Protein AF-A0A0Q5TQC3-F1 (afdb_monomer_lite)

Sequence (254 aa):
MIDISYPYFIFGSPDSIDIDVLVDHPGATGSDADKLIVSLLKEKYPTIKDWNLSLIKIMEGRIICTMQRRGSEDAVHNSLFYTYRHHEQKYENPLTAPVKRHMLLAVYGCVRNLLAINAATSEKQFYKQVISPVLKEGNWQKEVALLDLLQYEKPPFDDEKRTLGLNKSLAFDLGQTISLLNGNELYTKGDIIQHHPELAPIILRQPSNVSQAFRPKIANLQSLIGLMDINQSEDFVISCDDEIINTRFGSVIK

Structure (mmCIF, N/CA/C/O backbone):
data_AF-A0A0Q5TQC3-F1
#
_entry.id   AF-A0A0Q5TQC3-F1
#
loop_
_atom_site.group_PDB
_atom_site.id
_atom_site.type_symbol
_atom_site.label_atom_id
_atom_site.label_alt_id
_atom_site.label_comp_id
_atom_site.label_asym_id
_atom_site.label_entity_id
_atom_site.label_seq_id
_atom_site.pdbx_PDB_ins_code
_atom_site.Cartn_x
_atom_site.Cartn_y
_atom_site.Cartn_z
_atom_site.occupancy
_atom_site.B_iso_or_equiv
_atom_site.auth_seq_id
_atom_site.auth_comp_id
_atom_site.auth_asym_id
_atom_site.auth_atom_id
_atom_site.pdbx_PDB_model_num
ATOM 1 N N . MET A 1 1 ? 17.693 3.643 -22.928 1.00 72.69 1 MET A N 1
ATOM 2 C CA . MET A 1 1 ? 17.509 2.568 -21.928 1.00 72.69 1 MET A CA 1
ATOM 3 C C . MET A 1 1 ? 18.781 2.323 -21.140 1.00 72.69 1 MET A C 1
ATOM 5 O O . MET A 1 1 ? 19.846 2.382 -21.739 1.00 72.69 1 MET A O 1
ATOM 9 N N . ILE A 1 2 ? 18.688 2.096 -19.824 1.00 79.50 2 ILE A N 1
ATOM 10 C CA . ILE A 1 2 ? 19.857 1.956 -18.938 1.00 79.50 2 ILE A CA 1
ATOM 11 C C . ILE A 1 2 ? 20.309 0.491 -18.900 1.00 79.50 2 ILE A C 1
ATOM 13 O O . ILE A 1 2 ? 19.491 -0.429 -18.903 1.00 79.50 2 ILE A O 1
ATOM 17 N N . ASP A 1 3 ? 21.620 0.258 -18.899 1.00 83.88 3 ASP A N 1
ATOM 18 C CA . ASP A 1 3 ? 22.176 -1.085 -18.780 1.00 83.88 3 ASP A CA 1
ATOM 19 C C . ASP A 1 3 ? 22.643 -1.364 -17.353 1.00 83.88 3 ASP A C 1
ATOM 21 O O . ASP A 1 3 ? 23.543 -0.706 -16.834 1.00 83.88 3 ASP A O 1
ATOM 25 N N . ILE A 1 4 ? 21.988 -2.329 -16.715 1.00 89.25 4 ILE A N 1
ATOM 26 C CA . ILE A 1 4 ? 22.352 -2.867 -15.406 1.00 89.25 4 ILE A CA 1
ATOM 27 C C . ILE A 1 4 ? 22.366 -4.391 -15.533 1.00 89.25 4 ILE A C 1
ATOM 29 O O . ILE A 1 4 ? 21.676 -4.940 -16.389 1.00 89.25 4 ILE A O 1
ATOM 33 N N . SER A 1 5 ? 23.114 -5.090 -14.678 1.00 90.94 5 SER A N 1
ATOM 34 C CA . SER A 1 5 ? 23.305 -6.551 -14.786 1.00 90.94 5 SER A CA 1
ATOM 35 C C . SER A 1 5 ? 22.047 -7.409 -14.571 1.00 90.94 5 SER A C 1
ATOM 37 O O . SER A 1 5 ? 22.159 -8.630 -14.578 1.00 90.94 5 SER A O 1
ATOM 39 N N . TYR A 1 6 ? 20.877 -6.805 -14.362 1.00 94.50 6 TYR A N 1
ATOM 40 C CA . TYR A 1 6 ? 19.640 -7.491 -14.000 1.00 94.50 6 TYR A CA 1
ATOM 41 C C . TYR A 1 6 ? 18.450 -6.954 -14.811 1.00 94.50 6 TYR A C 1
ATOM 43 O O . TYR A 1 6 ? 18.426 -5.760 -15.142 1.00 94.50 6 TYR A O 1
ATOM 51 N N . PRO A 1 7 ? 17.451 -7.798 -15.127 1.00 96.50 7 PRO A N 1
ATOM 52 C CA . PRO A 1 7 ? 16.179 -7.332 -15.658 1.00 96.50 7 PRO A CA 1
ATOM 53 C C . PRO A 1 7 ? 15.509 -6.341 -14.704 1.00 96.50 7 PRO A C 1
ATOM 55 O O . PRO A 1 7 ? 15.549 -6.501 -13.482 1.00 96.50 7 PRO A O 1
ATOM 58 N N . TYR A 1 8 ? 14.897 -5.304 -15.267 1.00 97.00 8 TYR A N 1
ATOM 59 C CA . TYR A 1 8 ? 14.152 -4.313 -14.503 1.00 97.00 8 TYR A CA 1
ATOM 60 C C . TYR A 1 8 ? 12.917 -3.847 -15.264 1.00 97.00 8 TYR A C 1
ATOM 62 O O . TYR A 1 8 ? 12.901 -3.847 -16.496 1.00 97.00 8 TYR A O 1
ATOM 70 N N . PHE A 1 9 ? 11.904 -3.414 -14.521 1.00 97.19 9 PHE A N 1
ATOM 71 C CA . PHE A 1 9 ? 10.605 -3.053 -15.072 1.00 97.19 9 PHE A CA 1
ATOM 72 C C . PHE A 1 9 ? 10.083 -1.787 -14.409 1.00 97.19 9 PHE A C 1
ATOM 74 O O . PHE A 1 9 ? 10.065 -1.684 -13.180 1.00 97.19 9 PHE A O 1
ATOM 81 N N . ILE A 1 10 ? 9.679 -0.822 -15.230 1.00 95.56 10 ILE A N 1
ATOM 82 C CA . ILE A 1 10 ? 9.101 0.442 -14.766 1.00 95.56 10 ILE A CA 1
ATOM 83 C C . ILE A 1 10 ? 7.588 0.255 -14.630 1.00 95.56 10 ILE A C 1
ATOM 85 O O . ILE A 1 10 ? 6.970 -0.369 -15.491 1.00 95.56 10 ILE A O 1
ATOM 89 N N . PHE A 1 11 ? 6.982 0.764 -13.562 1.00 94.88 11 PHE A N 1
ATOM 90 C CA . PHE A 1 11 ? 5.547 0.597 -13.322 1.00 94.88 11 PHE A CA 1
ATOM 91 C C . PHE A 1 11 ? 4.919 1.846 -12.698 1.00 94.88 11 PHE A C 1
ATOM 93 O O . PHE A 1 11 ? 5.602 2.806 -12.352 1.00 94.88 11 PHE A O 1
ATOM 100 N N . GLY A 1 12 ? 3.593 1.849 -12.586 1.00 92.00 12 GLY A N 1
ATOM 101 C CA . GLY A 1 12 ? 2.819 2.927 -1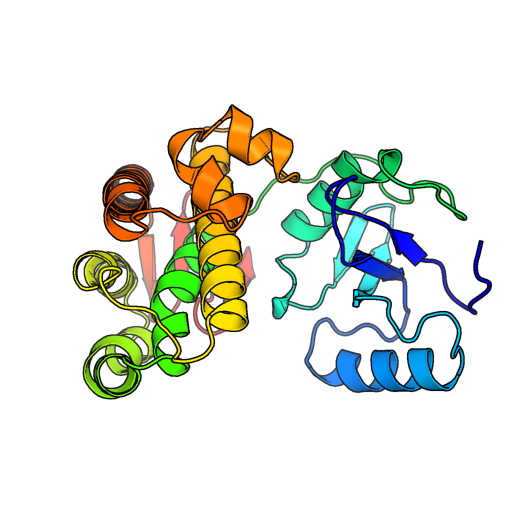1.979 1.00 92.00 12 GLY A CA 1
ATOM 102 C C . GLY A 1 12 ? 2.215 3.907 -12.986 1.00 92.00 12 GLY A C 1
ATOM 103 O O . GLY A 1 12 ? 2.042 3.616 -14.172 1.00 92.00 12 GLY A O 1
ATOM 104 N N . SER A 1 13 ? 1.826 5.081 -12.487 1.00 90.12 13 SER A N 1
ATOM 105 C CA . SER A 1 13 ? 1.108 6.074 -13.297 1.00 90.12 13 SER A CA 1
ATOM 106 C C . SER A 1 13 ? 2.043 6.758 -14.308 1.00 90.12 13 SER A C 1
ATOM 108 O O . SER A 1 13 ? 3.170 7.091 -13.936 1.00 90.12 13 SER A O 1
ATOM 110 N N . PRO A 1 14 ? 1.588 7.036 -15.545 1.00 87.56 14 PRO A N 1
ATOM 111 C CA . PRO A 1 14 ? 2.405 7.709 -16.564 1.00 87.56 14 PRO A CA 1
ATOM 112 C C . PRO A 1 14 ? 2.774 9.155 -16.187 1.00 87.56 14 PRO A C 1
ATOM 114 O O . PRO A 1 14 ? 3.754 9.700 -16.678 1.00 87.56 14 PRO A O 1
ATOM 117 N N . ASP A 1 15 ? 1.998 9.780 -15.300 1.00 83.94 15 ASP A N 1
ATOM 118 C CA . ASP A 1 15 ? 2.182 11.140 -14.784 1.00 83.94 15 ASP A CA 1
ATOM 119 C C . ASP A 1 15 ? 2.899 11.160 -13.413 1.00 83.94 15 ASP A C 1
ATOM 121 O O . ASP A 1 15 ? 2.795 12.124 -12.643 1.00 83.94 15 ASP A O 1
ATOM 125 N N . SER A 1 16 ? 3.554 10.064 -13.017 1.00 84.00 16 SER A N 1
ATOM 126 C CA . SER A 1 16 ? 4.346 10.050 -11.784 1.00 84.00 16 SER A CA 1
ATOM 127 C C . SER A 1 16 ? 5.623 10.879 -11.940 1.00 84.00 16 SER A C 1
ATOM 129 O O . SER A 1 16 ? 6.279 10.845 -12.975 1.00 84.00 16 SER A O 1
ATOM 131 N N . ILE A 1 17 ? 5.972 11.631 -10.893 1.00 79.69 17 ILE A N 1
ATOM 132 C CA . ILE A 1 17 ? 7.243 12.373 -10.827 1.00 79.69 17 ILE A CA 1
ATOM 133 C C . ILE A 1 17 ? 8.391 11.402 -10.527 1.00 79.69 17 ILE A C 1
ATOM 135 O O . ILE A 1 17 ? 9.478 11.533 -11.082 1.00 79.69 17 ILE A O 1
ATOM 139 N N . ASP A 1 18 ? 8.136 10.434 -9.646 1.00 83.81 18 ASP A N 1
ATOM 140 C CA . ASP A 1 18 ? 9.093 9.405 -9.264 1.00 83.81 18 ASP A CA 1
ATOM 141 C C . ASP A 1 18 ? 8.973 8.214 -10.225 1.00 83.81 18 ASP A C 1
ATOM 143 O O . ASP A 1 18 ? 7.860 7.810 -10.577 1.00 83.81 18 ASP A O 1
ATOM 147 N N . ILE A 1 19 ? 10.115 7.650 -10.628 1.00 88.44 19 ILE A N 1
ATOM 148 C CA . ILE A 1 19 ? 10.176 6.449 -11.468 1.00 88.44 19 ILE A CA 1
ATOM 149 C C . ILE A 1 19 ? 10.248 5.232 -10.547 1.00 88.44 19 ILE A C 1
ATOM 151 O O . ILE A 1 19 ? 11.297 4.950 -9.955 1.00 88.44 19 ILE A O 1
ATOM 155 N N . ASP A 1 20 ? 9.131 4.523 -10.422 1.00 93.25 20 ASP A N 1
ATOM 156 C CA . ASP A 1 20 ? 9.041 3.275 -9.673 1.00 93.25 20 ASP A CA 1
ATOM 157 C C . ASP A 1 20 ? 9.572 2.113 -10.519 1.00 93.25 20 ASP A C 1
ATOM 159 O O . ASP A 1 20 ? 9.117 1.878 -11.641 1.00 93.25 20 ASP A O 1
ATOM 163 N N . VAL A 1 21 ? 10.567 1.395 -9.990 1.00 95.25 21 VAL A N 1
ATOM 164 C CA . VAL A 1 21 ? 11.274 0.343 -10.731 1.00 95.25 21 VAL 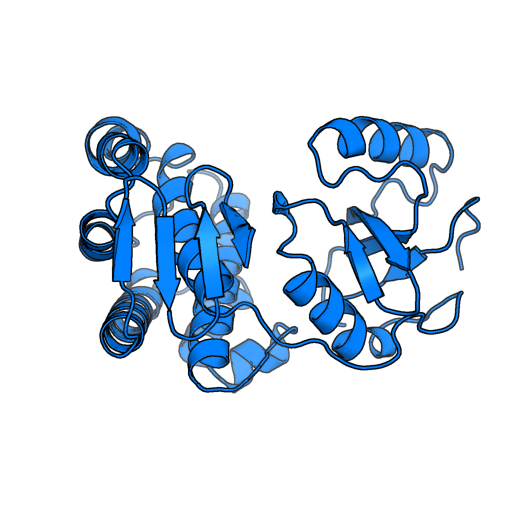A CA 1
ATOM 165 C C . VAL A 1 21 ? 11.402 -0.917 -9.889 1.00 95.25 21 VAL A C 1
ATOM 167 O O . VAL A 1 21 ? 11.889 -0.883 -8.756 1.00 95.25 21 VA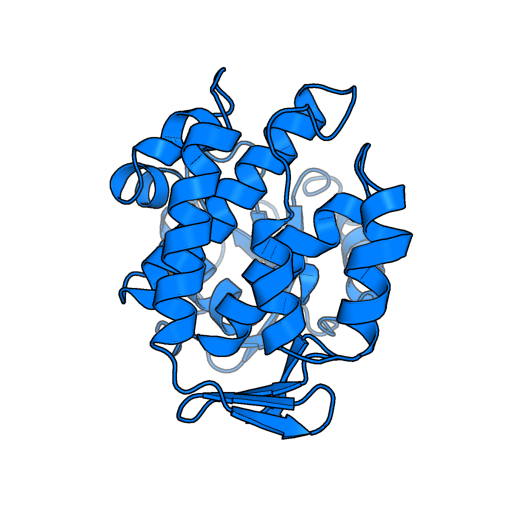L A O 1
ATOM 170 N N . LEU A 1 22 ? 11.018 -2.045 -10.476 1.00 96.50 22 LEU A N 1
ATOM 171 C CA . LEU A 1 22 ? 11.232 -3.375 -9.919 1.00 96.50 22 LEU A CA 1
ATOM 172 C C . LEU A 1 22 ? 12.448 -4.007 -10.589 1.00 96.50 22 LEU A C 1
ATOM 174 O O . LEU A 1 22 ? 12.529 -4.020 -11.813 1.00 96.50 22 LEU A O 1
ATOM 178 N N . VAL A 1 23 ? 13.387 -4.526 -9.802 1.00 96.69 23 VAL A N 1
ATOM 179 C CA . VAL A 1 23 ? 14.560 -5.258 -10.301 1.00 96.69 23 VAL A CA 1
ATOM 180 C C . VAL A 1 23 ? 14.401 -6.728 -9.941 1.00 96.69 23 VAL A C 1
ATOM 182 O O . VAL A 1 23 ? 14.300 -7.059 -8.758 1.00 96.69 23 VAL A O 1
ATOM 185 N N . ASP A 1 24 ? 14.398 -7.600 -10.949 1.00 96.94 24 ASP A N 1
ATOM 186 C CA . ASP A 1 24 ? 14.382 -9.048 -10.743 1.00 96.94 24 ASP A CA 1
ATOM 187 C C . ASP A 1 24 ? 15.779 -9.513 -10.329 1.00 96.94 24 ASP A C 1
ATOM 189 O O . ASP A 1 24 ? 16.726 -9.497 -11.121 1.00 96.94 24 ASP A O 1
ATOM 193 N N . HIS A 1 25 ? 15.932 -9.839 -9.045 1.00 95.31 25 HIS A N 1
ATOM 194 C CA . HIS A 1 25 ? 17.232 -10.081 -8.438 1.00 95.31 25 HIS A CA 1
ATOM 195 C C . HIS A 1 25 ? 17.252 -11.421 -7.684 1.00 95.31 25 HIS A C 1
ATOM 197 O O . HIS A 1 25 ? 16.472 -11.623 -6.748 1.00 95.31 25 HIS A O 1
ATOM 203 N N . PRO A 1 26 ? 18.208 -12.328 -7.969 1.00 92.25 26 PRO A N 1
ATOM 204 C CA . PRO A 1 26 ? 18.268 -13.648 -7.326 1.00 92.25 26 PRO A CA 1
ATOM 205 C C . PRO A 1 26 ? 18.516 -13.570 -5.811 1.00 92.25 26 PRO A C 1
ATOM 207 O O . PRO A 1 26 ? 18.146 -14.470 -5.057 1.00 92.25 26 PRO A O 1
ATOM 210 N N . GLY A 1 27 ? 19.119 -12.474 -5.347 1.00 91.94 27 GLY A N 1
ATOM 211 C CA . GLY A 1 27 ? 19.314 -12.173 -3.930 1.00 91.94 27 GLY A CA 1
ATOM 212 C C . GLY A 1 27 ? 18.126 -11.511 -3.228 1.00 91.94 27 GLY A C 1
ATOM 213 O O . GLY A 1 27 ? 18.267 -11.214 -2.051 1.00 91.94 27 GLY A O 1
ATOM 214 N N . ALA A 1 28 ? 17.000 -11.241 -3.904 1.00 93.44 28 ALA A N 1
ATOM 215 C CA . ALA A 1 28 ? 15.844 -10.639 -3.238 1.00 93.44 28 ALA A CA 1
ATOM 216 C C . ALA A 1 28 ? 15.294 -11.586 -2.164 1.00 93.44 28 ALA A C 1
ATOM 218 O O . ALA A 1 28 ? 15.128 -12.789 -2.390 1.00 93.44 28 ALA A O 1
ATOM 219 N N . THR A 1 29 ? 15.039 -11.044 -0.985 1.00 92.06 29 THR A N 1
ATOM 220 C CA . THR A 1 29 ? 14.548 -11.788 0.179 1.00 92.06 29 THR A CA 1
ATOM 221 C C . THR A 1 29 ? 13.171 -11.316 0.622 1.00 92.06 29 THR A C 1
ATOM 223 O O . THR A 1 29 ? 12.558 -11.973 1.458 1.00 92.06 29 THR A O 1
ATOM 226 N N . GLY A 1 30 ? 12.703 -10.169 0.115 1.00 88.56 30 GLY A N 1
ATOM 227 C CA . GLY A 1 30 ? 11.463 -9.532 0.558 1.00 88.56 30 GLY A CA 1
ATOM 228 C C . GLY A 1 30 ? 11.580 -8.887 1.942 1.00 88.56 30 GLY A C 1
ATOM 229 O O . GLY A 1 30 ? 10.595 -8.407 2.502 1.00 88.56 30 GLY A O 1
ATOM 230 N N . SER A 1 31 ? 12.794 -8.845 2.497 1.00 88.25 31 SER A N 1
ATOM 231 C CA . SER A 1 31 ? 13.090 -8.343 3.836 1.00 88.25 31 SER A CA 1
ATOM 232 C C . SER A 1 31 ? 13.870 -7.027 3.801 1.00 88.25 31 SER A C 1
ATOM 234 O O . SER A 1 31 ? 14.299 -6.546 2.752 1.00 88.25 31 SER A O 1
ATOM 236 N N . ASP A 1 32 ? 14.119 -6.443 4.976 1.00 86.62 32 ASP A N 1
ATOM 237 C CA . ASP A 1 32 ? 14.943 -5.235 5.097 1.00 86.62 32 ASP A CA 1
ATOM 238 C C . ASP A 1 32 ? 16.399 -5.435 4.608 1.00 86.62 32 ASP A C 1
ATOM 240 O O . ASP A 1 32 ? 17.069 -4.440 4.321 1.00 86.62 32 ASP A O 1
ATOM 244 N N . ALA A 1 33 ? 16.874 -6.680 4.444 1.00 88.75 33 ALA A N 1
ATOM 245 C CA . ALA A 1 33 ? 18.184 -6.986 3.860 1.00 88.75 33 ALA A CA 1
ATOM 246 C C . ALA A 1 33 ? 18.315 -6.523 2.395 1.00 88.75 33 ALA A C 1
ATOM 248 O O . ALA A 1 33 ? 19.406 -6.146 1.959 1.00 88.75 33 ALA A O 1
ATOM 249 N N . ASP A 1 34 ? 17.203 -6.452 1.657 1.00 92.19 34 ASP A N 1
ATOM 250 C CA . ASP A 1 34 ? 17.183 -6.026 0.252 1.00 92.19 34 ASP A CA 1
ATOM 251 C C . ASP A 1 34 ? 17.619 -4.560 0.088 1.00 92.19 34 ASP A C 1
ATOM 253 O O . ASP A 1 34 ? 18.133 -4.176 -0.963 1.00 92.19 34 ASP A O 1
ATOM 257 N N . LYS A 1 35 ? 17.511 -3.740 1.147 1.00 92.06 35 LYS A N 1
ATOM 258 C CA . LYS A 1 35 ? 17.976 -2.342 1.139 1.00 92.06 35 LYS A CA 1
ATOM 259 C C . LYS A 1 35 ? 19.469 -2.232 0.864 1.00 92.06 35 LYS A C 1
ATOM 261 O O . LYS A 1 35 ? 19.878 -1.334 0.136 1.00 92.06 35 LYS A O 1
ATOM 266 N N . LEU A 1 36 ? 20.270 -3.141 1.423 1.00 92.75 36 LEU A N 1
ATOM 267 C CA . LEU A 1 36 ? 21.714 -3.148 1.196 1.00 92.75 36 LEU A CA 1
ATOM 268 C C . LEU A 1 36 ? 22.022 -3.439 -0.274 1.00 92.75 36 LEU A C 1
ATOM 270 O O . LEU A 1 36 ? 22.832 -2.747 -0.881 1.00 92.75 36 LEU A O 1
ATOM 274 N N . ILE A 1 37 ? 21.328 -4.413 -0.864 1.00 94.06 37 ILE A N 1
ATOM 275 C CA . ILE A 1 37 ? 21.480 -4.753 -2.281 1.00 94.06 37 ILE A CA 1
ATOM 276 C C . ILE A 1 37 ? 21.072 -3.561 -3.158 1.00 94.06 37 ILE A C 1
ATOM 278 O O . ILE A 1 37 ? 21.811 -3.199 -4.069 1.00 94.06 37 ILE A O 1
ATOM 282 N N . VAL A 1 38 ? 19.950 -2.898 -2.859 1.00 93.69 38 VAL A N 1
ATOM 283 C CA . VAL A 1 38 ? 19.522 -1.683 -3.576 1.00 93.69 38 VAL A CA 1
ATOM 284 C C . VAL A 1 38 ? 20.577 -0.576 -3.486 1.00 93.69 38 VAL A C 1
ATOM 286 O O . VAL A 1 38 ? 20.893 0.045 -4.501 1.00 93.69 38 VAL A O 1
ATOM 289 N N . SER A 1 39 ? 21.150 -0.336 -2.303 1.00 94.12 39 SER A N 1
ATOM 290 C CA . SER A 1 39 ? 22.232 0.640 -2.125 1.00 94.12 39 SER A CA 1
ATOM 291 C C . SER A 1 39 ? 23.460 0.297 -2.969 1.00 94.12 39 SER A C 1
ATOM 293 O O . SER A 1 39 ? 23.957 1.165 -3.684 1.00 94.12 39 SER A O 1
ATOM 295 N N . LEU A 1 40 ? 23.894 -0.967 -2.960 1.00 94.44 40 LEU A N 1
ATOM 296 C CA . LEU A 1 40 ? 25.024 -1.442 -3.764 1.00 94.44 40 LEU A CA 1
ATOM 297 C C . LEU A 1 40 ? 24.751 -1.331 -5.272 1.00 94.44 40 LEU A C 1
ATOM 299 O O . LEU A 1 40 ? 25.643 -0.968 -6.035 1.00 94.44 40 LEU A O 1
ATOM 303 N N . LEU A 1 41 ? 23.517 -1.594 -5.717 1.00 94.44 41 LEU A N 1
ATOM 304 C CA . LEU A 1 41 ? 23.115 -1.400 -7.112 1.00 94.44 41 LEU A CA 1
ATOM 305 C C . LEU A 1 41 ? 23.202 0.075 -7.519 1.00 94.44 41 LEU A C 1
ATOM 307 O O . LEU A 1 41 ? 23.750 0.374 -8.576 1.00 94.44 41 LEU A O 1
ATOM 311 N N . LYS A 1 42 ? 22.710 0.999 -6.687 1.00 95.00 42 LYS A N 1
ATOM 312 C CA . LYS A 1 42 ? 22.782 2.444 -6.968 1.00 95.00 42 LYS A CA 1
ATOM 313 C C . LYS A 1 42 ? 24.211 2.986 -6.956 1.00 95.00 42 LYS A C 1
ATOM 315 O O . LYS A 1 42 ? 24.514 3.901 -7.714 1.00 95.00 42 LYS A O 1
ATOM 320 N N . GLU A 1 43 ? 25.080 2.434 -6.112 1.00 95.31 43 GLU A N 1
ATOM 321 C CA . GLU A 1 43 ? 26.506 2.772 -6.096 1.00 95.31 43 GLU A CA 1
ATOM 322 C C . GLU A 1 43 ? 27.211 2.266 -7.360 1.00 95.31 43 GLU A C 1
ATOM 324 O O . GLU A 1 43 ? 27.929 3.018 -8.018 1.00 95.31 43 GLU A O 1
ATOM 329 N N . LYS A 1 44 ? 26.949 1.010 -7.744 1.00 95.44 44 LYS A N 1
ATOM 330 C CA . LYS A 1 44 ? 27.518 0.389 -8.947 1.00 95.44 44 LYS A CA 1
ATOM 331 C C . LYS A 1 44 ? 27.021 1.041 -10.239 1.00 95.44 44 LYS A C 1
ATOM 333 O O . LYS A 1 44 ? 27.773 1.120 -11.209 1.00 95.44 44 LYS A O 1
ATOM 338 N N . TYR A 1 45 ? 25.772 1.503 -10.257 1.00 94.75 45 TYR A N 1
ATOM 339 C CA . TYR A 1 45 ? 25.131 2.132 -11.410 1.00 94.75 45 TYR A CA 1
ATOM 340 C C . TYR A 1 45 ? 24.625 3.536 -11.044 1.00 94.75 45 TYR A C 1
ATOM 342 O O . TYR A 1 45 ? 23.439 3.724 -10.773 1.00 94.75 45 TYR A O 1
ATOM 350 N N . PRO A 1 46 ? 25.482 4.570 -11.079 1.00 92.69 46 PRO A N 1
ATOM 351 C CA . PRO A 1 46 ? 25.073 5.931 -10.723 1.00 92.69 46 PRO A CA 1
ATOM 352 C C . PRO A 1 46 ? 23.913 6.487 -11.565 1.00 92.69 46 PRO A C 1
ATOM 354 O O . PRO A 1 46 ? 23.197 7.380 -11.120 1.00 92.69 46 PRO A O 1
ATOM 357 N N . THR A 1 47 ? 23.690 5.944 -12.764 1.00 92.31 47 THR A N 1
ATOM 358 C CA . THR A 1 47 ? 22.596 6.314 -13.675 1.00 92.31 47 THR A CA 1
ATOM 359 C C . THR A 1 47 ? 21.200 5.964 -13.148 1.00 92.31 47 THR A C 1
ATOM 361 O O . THR A 1 47 ? 20.229 6.557 -13.608 1.00 92.31 47 THR A O 1
ATOM 364 N N . ILE A 1 48 ? 21.083 5.049 -12.176 1.00 92.44 48 ILE A N 1
ATOM 365 C CA . ILE A 1 48 ? 19.805 4.665 -11.541 1.00 92.44 48 ILE A CA 1
ATOM 366 C C . ILE A 1 48 ? 19.647 5.248 -10.128 1.00 92.44 48 ILE A C 1
ATOM 368 O O . ILE A 1 48 ? 18.764 4.835 -9.373 1.00 92.44 48 ILE A O 1
ATOM 372 N N . LYS A 1 49 ? 20.513 6.191 -9.730 1.00 91.25 49 LYS A N 1
ATOM 373 C CA . LYS A 1 49 ? 20.548 6.742 -8.366 1.00 91.25 49 LYS A CA 1
ATOM 374 C C . LYS A 1 49 ? 19.191 7.294 -7.918 1.00 91.25 49 LYS A C 1
ATOM 376 O O . LYS A 1 49 ? 18.789 7.058 -6.773 1.00 91.25 49 LYS A O 1
ATOM 381 N N . ASP A 1 50 ? 18.476 7.943 -8.830 1.00 90.75 50 ASP A N 1
ATOM 382 C CA . ASP A 1 50 ? 17.195 8.600 -8.556 1.00 90.75 50 ASP A CA 1
ATOM 383 C C . ASP A 1 50 ? 15.979 7.680 -8.763 1.00 90.75 50 ASP A C 1
ATOM 385 O O . ASP A 1 50 ? 14.855 8.071 -8.466 1.00 90.75 50 ASP A O 1
ATOM 389 N N . TRP A 1 51 ? 16.177 6.433 -9.210 1.00 92.88 51 TRP A N 1
ATOM 390 C CA . TRP A 1 51 ? 15.079 5.471 -9.336 1.00 92.88 51 TRP A CA 1
ATOM 391 C C . TRP A 1 51 ? 14.555 5.033 -7.966 1.00 92.88 51 TRP A C 1
ATOM 393 O O . TRP A 1 51 ? 15.329 4.754 -7.037 1.00 92.88 51 TRP A O 1
ATOM 403 N N . ASN A 1 52 ? 13.237 4.893 -7.841 1.00 92.44 52 ASN A N 1
ATOM 404 C CA . ASN A 1 52 ? 12.601 4.309 -6.667 1.00 92.44 52 ASN A CA 1
ATOM 405 C C . ASN A 1 52 ? 12.602 2.778 -6.792 1.00 92.44 52 ASN A C 1
ATOM 407 O O . ASN A 1 52 ? 11.617 2.152 -7.177 1.00 92.44 52 ASN A O 1
ATOM 411 N N . LEU A 1 53 ? 13.761 2.182 -6.506 1.00 93.19 53 LEU A N 1
ATOM 412 C CA . LEU A 1 53 ? 13.999 0.753 -6.690 1.00 93.19 53 LEU A CA 1
ATOM 413 C C . LEU A 1 53 ? 13.341 -0.099 -5.601 1.00 93.19 53 LEU A C 1
ATOM 415 O O . LEU A 1 53 ? 13.389 0.232 -4.408 1.00 93.19 53 LEU A O 1
ATOM 419 N N . SER A 1 54 ? 12.818 -1.245 -6.025 1.00 93.88 54 SER A N 1
ATOM 420 C CA . SER A 1 54 ? 12.469 -2.377 -5.165 1.00 93.88 54 SER A CA 1
ATOM 421 C C . SER A 1 54 ? 12.947 -3.675 -5.811 1.00 93.88 54 SER A C 1
ATOM 423 O O . SER A 1 54 ? 12.966 -3.786 -7.036 1.00 93.88 54 SER A O 1
ATOM 425 N N . LEU A 1 55 ? 13.360 -4.645 -4.997 1.00 95.44 55 LEU A N 1
ATOM 426 C CA . LEU A 1 55 ? 13.746 -5.960 -5.501 1.00 95.44 55 LEU A CA 1
ATOM 427 C C . LEU A 1 55 ? 12.543 -6.889 -5.518 1.00 95.44 55 LEU A C 1
ATOM 429 O O . LEU A 1 55 ? 11.723 -6.866 -4.599 1.00 95.44 55 LEU A O 1
ATOM 433 N N . ILE A 1 56 ? 12.482 -7.712 -6.556 1.00 96.88 56 ILE A N 1
ATOM 434 C CA . ILE A 1 56 ? 11.511 -8.789 -6.700 1.00 96.88 56 ILE A CA 1
ATOM 435 C C . ILE A 1 56 ? 12.221 -10.074 -7.123 1.00 96.88 56 ILE A C 1
ATOM 437 O O . ILE A 1 56 ? 13.376 -10.044 -7.555 1.00 96.88 56 ILE A O 1
ATOM 441 N N . LYS A 1 57 ? 11.512 -11.199 -7.018 1.00 96.38 57 LYS A N 1
ATOM 442 C CA . LYS A 1 57 ? 11.845 -12.427 -7.749 1.00 96.38 57 LYS A CA 1
ATOM 443 C C . LYS A 1 57 ? 10.701 -12.826 -8.643 1.00 96.38 57 LYS A C 1
ATOM 445 O O . LYS A 1 57 ? 9.561 -12.913 -8.175 1.00 96.38 57 LYS A O 1
ATOM 450 N N . ILE A 1 58 ? 11.035 -13.130 -9.889 1.00 96.62 58 ILE A N 1
ATOM 451 C CA . ILE A 1 58 ? 10.091 -13.675 -10.851 1.00 96.62 58 ILE A CA 1
ATOM 452 C C . ILE A 1 58 ? 10.383 -15.157 -11.077 1.00 96.62 58 ILE A C 1
ATOM 454 O O . ILE A 1 58 ? 11.508 -15.552 -11.370 1.00 96.62 58 ILE A O 1
ATOM 458 N N . MET A 1 59 ? 9.351 -15.988 -10.958 1.00 95.69 59 MET A N 1
ATOM 459 C CA . MET A 1 59 ? 9.393 -17.400 -11.332 1.00 95.69 59 MET A CA 1
ATOM 460 C C . MET A 1 59 ? 8.138 -17.738 -12.130 1.00 95.69 59 MET A C 1
ATOM 462 O O . MET A 1 59 ? 7.035 -17.393 -11.717 1.00 95.69 59 MET A O 1
ATOM 466 N N . GLU A 1 60 ? 8.315 -18.375 -13.290 1.00 95.31 60 GLU A N 1
ATOM 467 C CA . GLU A 1 60 ? 7.213 -18.844 -14.153 1.00 95.31 60 GLU A CA 1
ATOM 468 C C . GLU A 1 60 ? 6.183 -17.746 -14.486 1.00 95.31 60 GLU A C 1
ATOM 470 O O . GLU A 1 60 ? 4.971 -17.952 -14.495 1.00 95.31 60 GLU A O 1
ATOM 475 N N . GLY A 1 61 ? 6.688 -16.537 -14.737 1.00 96.12 61 GLY A N 1
ATOM 476 C CA . GLY A 1 61 ? 5.875 -15.366 -15.053 1.00 96.12 61 GLY A CA 1
ATOM 477 C C . GLY A 1 61 ? 5.060 -14.815 -13.884 1.00 96.12 61 GLY A C 1
ATOM 478 O O . GLY A 1 61 ? 4.084 -14.100 -14.103 1.00 96.12 61 GLY A O 1
ATOM 479 N N . ARG A 1 62 ? 5.446 -15.131 -12.641 1.00 97.00 62 ARG A N 1
ATOM 480 C CA . ARG A 1 62 ? 4.826 -14.626 -11.411 1.00 97.00 62 ARG A CA 1
ATOM 481 C C . ARG A 1 62 ? 5.845 -13.985 -10.489 1.00 97.00 62 ARG A C 1
ATOM 483 O O . ARG A 1 62 ? 6.975 -14.449 -10.391 1.00 97.00 62 ARG A O 1
ATOM 490 N N . ILE A 1 63 ? 5.416 -12.942 -9.782 1.00 96.69 63 ILE A N 1
ATOM 491 C CA . ILE A 1 63 ? 6.212 -12.364 -8.698 1.00 96.69 63 ILE A CA 1
ATOM 492 C C . ILE A 1 63 ? 5.965 -13.242 -7.479 1.00 96.69 63 ILE A C 1
ATOM 494 O O . ILE A 1 63 ? 4.824 -13.392 -7.056 1.00 96.69 63 ILE A O 1
ATOM 498 N N . ILE A 1 64 ? 7.028 -13.836 -6.951 1.00 94.31 64 ILE A N 1
ATOM 499 C CA . ILE A 1 64 ? 6.964 -14.749 -5.798 1.00 94.31 64 ILE A CA 1
ATOM 500 C C . ILE A 1 64 ? 7.592 -14.153 -4.536 1.00 94.31 64 ILE A C 1
ATOM 502 O O . ILE A 1 64 ? 7.639 -14.799 -3.495 1.00 94.31 64 ILE A O 1
ATOM 506 N N . CYS A 1 65 ? 8.161 -12.954 -4.651 1.00 93.62 65 CYS A N 1
ATOM 507 C CA . CYS A 1 65 ? 8.823 -12.263 -3.559 1.00 93.62 65 CYS A CA 1
ATOM 508 C C . CYS A 1 65 ? 8.883 -10.770 -3.871 1.00 93.62 65 CYS A C 1
ATOM 510 O O . CYS A 1 65 ? 9.291 -10.383 -4.970 1.00 93.62 65 CYS A O 1
ATOM 512 N N . THR A 1 66 ? 8.513 -9.949 -2.895 1.00 92.00 66 THR A N 1
ATOM 513 C CA . THR A 1 66 ? 8.678 -8.494 -2.918 1.00 92.00 66 THR A CA 1
ATOM 514 C C . THR A 1 66 ? 8.921 -7.980 -1.502 1.00 92.00 66 THR A C 1
ATOM 516 O O . THR A 1 66 ? 8.623 -8.652 -0.515 1.00 92.00 66 THR A O 1
ATOM 519 N N . MET A 1 67 ? 9.461 -6.770 -1.370 1.00 81.88 67 MET A N 1
ATOM 520 C CA . MET A 1 67 ? 9.535 -6.114 -0.068 1.00 81.88 67 MET A CA 1
ATOM 521 C C . MET A 1 67 ? 8.130 -5.742 0.418 1.00 81.88 67 MET A C 1
ATOM 523 O O . MET A 1 67 ? 7.498 -4.872 -0.175 1.00 81.88 67 MET A O 1
ATOM 527 N N . GLN A 1 68 ? 7.695 -6.280 1.561 1.00 67.31 68 GLN A N 1
ATOM 528 C CA . GLN A 1 68 ? 6.351 -6.029 2.118 1.00 67.31 68 GLN A CA 1
ATOM 529 C C . GLN A 1 68 ? 5.989 -4.537 2.246 1.00 67.31 68 GLN A C 1
ATOM 531 O O . GLN A 1 68 ? 4.848 -4.139 2.030 1.00 67.31 68 GLN A O 1
ATOM 536 N N . ARG A 1 69 ? 6.969 -3.667 2.542 1.00 69.69 69 ARG A N 1
ATOM 537 C CA . ARG A 1 69 ? 6.749 -2.207 2.635 1.00 69.69 69 ARG A CA 1
ATOM 538 C C . ARG A 1 69 ? 6.345 -1.552 1.305 1.00 69.69 69 ARG A C 1
ATOM 540 O O . ARG A 1 69 ? 6.027 -0.367 1.297 1.00 69.69 69 ARG A O 1
ATOM 547 N N . ARG A 1 70 ? 6.432 -2.274 0.187 1.00 73.38 70 ARG A N 1
ATOM 548 C CA . ARG A 1 70 ? 6.087 -1.817 -1.167 1.00 73.38 70 ARG A CA 1
ATOM 549 C C . ARG A 1 70 ? 4.758 -2.387 -1.666 1.00 73.38 70 ARG A C 1
ATOM 551 O O . ARG A 1 70 ? 4.355 -2.054 -2.774 1.00 73.38 70 ARG A O 1
ATOM 558 N N . GLY A 1 71 ? 4.094 -3.206 -0.853 1.00 85.62 71 GLY A N 1
ATOM 559 C CA . GLY A 1 71 ? 2.893 -3.953 -1.209 1.00 85.62 71 GLY A CA 1
ATOM 560 C C . GLY A 1 71 ? 3.125 -5.459 -1.104 1.00 85.62 71 GLY A C 1
ATOM 561 O O . GLY A 1 71 ? 4.265 -5.919 -1.040 1.00 85.62 71 GLY A O 1
ATOM 562 N N . SER A 1 72 ? 2.032 -6.214 -1.076 1.00 91.81 72 SER A N 1
ATOM 563 C CA . SER A 1 72 ? 2.047 -7.673 -1.168 1.00 91.81 72 SER A CA 1
ATOM 564 C C . SER A 1 72 ? 2.432 -8.137 -2.577 1.00 91.81 72 SER A C 1
ATOM 566 O O . SER A 1 72 ? 2.335 -7.371 -3.541 1.00 91.81 72 SER A O 1
ATOM 568 N N . GLU A 1 73 ? 2.881 -9.384 -2.713 1.00 94.62 73 GLU A N 1
ATOM 569 C CA . GLU A 1 73 ? 3.325 -9.965 -3.985 1.00 94.62 73 GLU A CA 1
ATOM 570 C C . GLU A 1 73 ? 2.277 -9.804 -5.087 1.00 94.62 73 GLU A C 1
ATOM 572 O O . GLU A 1 73 ? 2.600 -9.363 -6.187 1.00 94.62 73 GLU A O 1
ATOM 577 N N . ASP A 1 74 ? 1.018 -10.095 -4.779 1.00 95.81 74 ASP A N 1
ATOM 578 C CA . ASP A 1 74 ? -0.109 -9.982 -5.697 1.00 95.81 74 ASP A CA 1
ATOM 579 C C . ASP A 1 74 ? -0.437 -8.522 -6.062 1.00 95.81 74 ASP A C 1
ATOM 581 O O . ASP A 1 74 ? -0.761 -8.235 -7.216 1.00 95.81 74 ASP A O 1
ATOM 585 N N . ALA A 1 75 ? -0.269 -7.576 -5.126 1.00 95.38 75 ALA A N 1
ATOM 586 C CA . ALA A 1 75 ? -0.451 -6.145 -5.390 1.00 95.38 75 ALA A CA 1
ATOM 587 C C . ALA A 1 75 ? 0.601 -5.642 -6.375 1.00 95.38 75 ALA A C 1
ATOM 589 O O . ALA A 1 75 ? 0.285 -4.966 -7.353 1.00 95.38 75 ALA A O 1
ATOM 590 N N . VAL A 1 76 ? 1.865 -5.975 -6.107 1.00 96.19 76 VAL A N 1
ATOM 591 C CA . VAL A 1 76 ? 3.002 -5.569 -6.936 1.00 96.19 76 VAL A CA 1
ATOM 592 C C . VAL A 1 76 ? 2.929 -6.250 -8.301 1.00 96.19 76 VAL A C 1
ATOM 594 O O . VAL A 1 76 ? 3.178 -5.601 -9.316 1.00 96.19 76 VAL A O 1
ATOM 597 N N . HIS A 1 77 ? 2.527 -7.522 -8.342 1.00 97.62 77 HIS A N 1
ATOM 598 C CA . HIS A 1 77 ? 2.328 -8.272 -9.576 1.00 97.62 77 HIS A CA 1
ATOM 599 C C . HIS A 1 77 ? 1.282 -7.616 -10.473 1.00 97.62 77 HIS A C 1
ATOM 601 O O . HIS A 1 77 ? 1.589 -7.268 -11.612 1.00 97.62 77 HIS A O 1
ATOM 607 N N . ASN A 1 78 ? 0.065 -7.408 -9.966 1.00 97.62 78 ASN A N 1
ATOM 608 C CA . ASN A 1 78 ? -1.005 -6.830 -10.771 1.00 97.62 78 ASN A CA 1
ATOM 609 C C . ASN A 1 78 ? -0.697 -5.370 -11.127 1.00 97.62 78 ASN A C 1
ATOM 611 O O . ASN A 1 78 ? -0.923 -4.962 -12.265 1.00 97.62 78 ASN A O 1
ATOM 615 N N . SER A 1 79 ? -0.090 -4.606 -10.212 1.00 95.94 79 SER A N 1
ATOM 616 C CA . SER A 1 79 ? 0.357 -3.241 -10.498 1.00 95.94 79 SER A CA 1
ATOM 617 C C . SER A 1 79 ? 1.332 -3.202 -11.670 1.00 95.94 79 SER A C 1
ATOM 619 O O . SER A 1 79 ? 1.100 -2.456 -12.626 1.00 95.94 79 SER A O 1
ATOM 621 N N . LEU A 1 80 ? 2.369 -4.050 -11.666 1.00 97.25 80 LEU A N 1
ATOM 622 C CA . LEU A 1 80 ? 3.275 -4.173 -12.805 1.00 97.25 80 LEU A CA 1
ATOM 623 C C . LEU A 1 80 ? 2.508 -4.601 -14.061 1.00 97.25 80 LEU A C 1
ATOM 625 O O . LEU A 1 80 ? 2.623 -3.928 -15.078 1.00 97.25 80 LEU A O 1
ATOM 629 N N . PHE A 1 81 ? 1.691 -5.655 -13.990 1.00 97.94 81 PHE A N 1
ATOM 630 C CA . PHE A 1 81 ? 0.959 -6.201 -15.136 1.00 97.94 81 PHE A CA 1
ATOM 631 C C . PHE A 1 81 ? 0.103 -5.143 -15.850 1.00 97.94 81 PHE A C 1
ATOM 633 O O . PHE A 1 81 ? 0.212 -4.971 -17.066 1.00 97.94 81 PHE A O 1
ATOM 640 N N . TYR A 1 82 ? -0.714 -4.393 -15.104 1.00 97.06 82 TYR A N 1
ATOM 641 C CA . TYR A 1 82 ? -1.645 -3.419 -15.680 1.00 97.06 82 TYR A CA 1
ATOM 642 C C . TYR A 1 82 ? -0.978 -2.113 -16.113 1.00 97.06 82 TYR A C 1
ATOM 644 O O . TYR A 1 82 ? -1.454 -1.460 -17.046 1.00 97.06 82 TYR A O 1
ATOM 652 N N . THR A 1 83 ? 0.120 -1.721 -15.463 1.00 96.94 83 THR A N 1
ATOM 653 C CA . THR A 1 83 ? 0.790 -0.440 -15.742 1.00 96.94 83 THR A CA 1
ATOM 654 C C . THR A 1 83 ? 2.041 -0.565 -16.605 1.00 96.94 83 THR A C 1
ATOM 656 O O . THR A 1 83 ? 2.596 0.451 -17.020 1.00 96.94 83 THR A O 1
ATOM 659 N N . TYR A 1 84 ? 2.448 -1.787 -16.951 1.00 96.94 84 TYR A N 1
ATOM 660 C CA . TYR A 1 84 ? 3.640 -2.080 -17.744 1.00 96.94 84 TYR A CA 1
ATOM 661 C C . TYR A 1 84 ? 3.750 -1.223 -19.013 1.00 96.94 84 TYR A C 1
ATOM 663 O O . TYR A 1 84 ? 4.795 -0.645 -19.309 1.00 96.94 84 TYR A O 1
ATOM 671 N N . ARG A 1 85 ? 2.630 -1.111 -19.737 1.00 96.06 85 ARG A N 1
ATOM 672 C CA . ARG A 1 85 ? 2.509 -0.400 -21.019 1.00 96.06 85 ARG A CA 1
ATOM 673 C C . ARG A 1 85 ? 2.584 1.126 -20.916 1.00 96.06 85 ARG A C 1
ATOM 675 O O . ARG A 1 85 ? 2.595 1.788 -21.946 1.00 96.06 85 ARG A O 1
ATOM 682 N N . HIS A 1 86 ? 2.550 1.693 -19.710 1.00 95.31 86 HIS A N 1
ATOM 683 C CA . HIS A 1 86 ? 2.604 3.146 -19.517 1.00 95.31 86 HIS A CA 1
ATOM 684 C C . HIS A 1 86 ? 4.011 3.713 -19.703 1.00 95.31 86 HIS A C 1
ATOM 686 O O . HIS A 1 86 ? 4.162 4.925 -19.834 1.00 95.31 86 HIS A O 1
ATOM 692 N N . HIS A 1 87 ? 5.022 2.845 -19.719 1.00 94.31 87 HIS A N 1
ATOM 693 C CA . HIS A 1 87 ? 6.427 3.219 -19.756 1.00 94.31 87 HIS A CA 1
ATOM 694 C C . HIS A 1 87 ? 7.128 2.523 -20.918 1.00 94.31 87 HIS A C 1
ATOM 696 O O . HIS A 1 87 ? 6.716 1.451 -21.358 1.00 94.31 87 HIS A O 1
ATOM 702 N N . GLU A 1 88 ? 8.208 3.122 -21.411 1.00 93.50 88 GLU A N 1
ATOM 703 C CA . GLU A 1 88 ? 9.107 2.449 -22.348 1.00 93.50 88 GLU A CA 1
ATOM 704 C C . GLU A 1 88 ? 9.899 1.370 -21.591 1.00 93.50 88 GLU A C 1
ATOM 706 O O . GLU A 1 88 ? 10.493 1.651 -20.548 1.00 93.50 88 GLU A O 1
ATOM 711 N N . GLN A 1 89 ? 9.910 0.136 -22.104 1.00 95.50 89 GLN A N 1
ATOM 712 C CA . GLN A 1 89 ? 10.468 -1.038 -21.417 1.00 95.50 89 GLN A CA 1
ATOM 713 C C . GLN A 1 89 ? 11.611 -1.661 -22.214 1.00 95.50 89 GLN A C 1
ATOM 715 O O . GLN A 1 89 ? 11.612 -1.648 -23.443 1.00 95.50 89 GLN A O 1
ATOM 720 N N . LYS A 1 90 ? 12.646 -2.126 -21.502 1.00 96.25 90 LYS A N 1
ATOM 721 C CA . LYS A 1 90 ? 13.882 -2.640 -22.123 1.00 96.25 90 LYS A CA 1
ATOM 722 C C . LYS A 1 90 ? 13.770 -4.133 -22.380 1.00 96.25 90 LYS A C 1
ATOM 724 O O . LYS A 1 90 ? 14.275 -4.639 -23.375 1.00 96.25 90 LYS A O 1
ATOM 729 N N . TYR A 1 91 ? 13.161 -4.814 -21.426 1.00 96.31 91 TYR A N 1
ATOM 730 C CA . TYR A 1 91 ? 12.864 -6.235 -21.455 1.00 96.31 91 TYR A CA 1
ATOM 731 C C . TYR A 1 91 ? 11.397 -6.400 -21.831 1.00 96.31 91 TYR A C 1
ATOM 733 O O . TYR A 1 91 ? 10.660 -5.429 -21.731 1.00 96.31 91 TYR A O 1
ATOM 741 N N . GLU A 1 92 ? 10.974 -7.588 -22.250 1.00 96.19 92 GLU A N 1
ATOM 742 C CA . GLU A 1 92 ? 9.552 -7.893 -22.453 1.00 96.19 92 GLU A CA 1
ATOM 743 C C . GLU A 1 92 ? 8.818 -8.023 -21.110 1.00 96.19 92 GLU A C 1
ATOM 745 O O . GLU A 1 92 ? 9.457 -8.161 -20.063 1.00 96.19 92 GLU A O 1
ATOM 750 N N . ASN A 1 93 ? 7.479 -7.955 -21.121 1.00 96.56 93 ASN A N 1
ATOM 751 C CA . ASN A 1 93 ? 6.699 -8.123 -19.897 1.00 96.56 93 ASN A CA 1
ATOM 752 C C . ASN A 1 93 ? 6.873 -9.564 -19.405 1.00 96.56 93 ASN A C 1
ATOM 754 O O . ASN A 1 93 ? 6.453 -10.487 -20.106 1.00 96.56 93 ASN A O 1
ATOM 758 N N . PRO A 1 94 ? 7.467 -9.781 -18.221 1.00 96.12 94 PRO A N 1
ATOM 759 C CA . PRO A 1 94 ? 7.706 -11.129 -17.733 1.00 96.12 94 PRO A CA 1
ATOM 760 C C . PRO A 1 94 ? 6.421 -11.782 -17.215 1.00 96.12 94 PRO A C 1
ATOM 762 O O . PRO A 1 94 ? 6.407 -12.989 -16.996 1.00 96.12 94 PRO A O 1
ATOM 765 N N . LEU A 1 95 ? 5.361 -11.005 -16.967 1.00 97.94 95 LEU A N 1
ATOM 766 C CA . LEU A 1 95 ? 4.136 -11.479 -16.334 1.00 97.94 95 LEU A CA 1
ATOM 767 C C . LEU A 1 95 ? 3.141 -11.996 -17.376 1.00 97.94 95 LEU A C 1
ATOM 769 O O . LEU A 1 95 ? 2.855 -11.320 -18.363 1.00 97.94 95 LEU A O 1
ATOM 773 N N . THR A 1 96 ? 2.584 -13.184 -17.143 1.00 94.94 96 THR A N 1
ATOM 774 C CA . THR A 1 96 ? 1.738 -13.883 -18.130 1.00 94.94 96 THR A CA 1
ATOM 775 C C . THR A 1 96 ? 0.245 -13.588 -17.988 1.00 94.94 96 THR A C 1
ATOM 777 O O . THR A 1 96 ? -0.484 -13.632 -18.977 1.00 94.94 96 THR A O 1
ATOM 780 N N . ALA A 1 97 ? -0.220 -13.286 -16.777 1.00 97.12 97 ALA A N 1
ATOM 781 C CA . ALA A 1 97 ? -1.612 -12.987 -16.446 1.00 97.12 97 ALA A CA 1
ATOM 782 C C . ALA A 1 97 ? -1.673 -12.289 -15.077 1.00 97.12 97 ALA A C 1
ATOM 784 O O . ALA A 1 97 ? -0.762 -12.511 -14.281 1.00 97.12 97 ALA A O 1
ATOM 785 N N . PRO A 1 98 ? -2.728 -11.516 -14.758 1.00 97.12 98 PRO A N 1
ATOM 786 C CA . PRO A 1 98 ? -2.929 -11.030 -13.396 1.00 97.12 98 PRO A CA 1
ATOM 787 C C . PRO A 1 98 ? -3.165 -12.205 -12.432 1.00 97.12 98 PRO A C 1
ATOM 789 O O . PRO A 1 98 ? -3.644 -13.274 -12.826 1.00 97.12 98 PRO A O 1
ATOM 792 N N . VAL A 1 99 ? -2.858 -12.000 -11.154 1.00 96.69 99 VAL A N 1
ATOM 793 C CA . VAL A 1 99 ? -3.095 -12.966 -10.073 1.00 96.69 99 VAL A CA 1
ATOM 794 C C . VAL A 1 99 ? -4.293 -12.560 -9.212 1.00 96.69 99 VAL A C 1
ATOM 796 O O . VAL A 1 99 ? -4.692 -11.396 -9.188 1.00 96.69 99 VAL A O 1
ATOM 799 N N . LYS A 1 100 ? -4.881 -13.531 -8.497 1.00 95.69 100 LYS A N 1
ATOM 800 C CA . LYS A 1 100 ? -5.965 -13.276 -7.535 1.00 95.69 100 LYS A CA 1
ATOM 801 C C . LYS A 1 100 ? -5.449 -12.351 -6.430 1.00 95.69 100 LYS A C 1
ATOM 803 O O . LYS A 1 100 ? -4.384 -12.608 -5.874 1.00 95.69 100 LYS A O 1
ATOM 808 N N . ARG A 1 101 ? -6.224 -11.312 -6.109 1.00 95.88 101 ARG A N 1
ATOM 809 C CA . ARG A 1 101 ? -5.903 -10.389 -5.021 1.00 95.88 101 ARG A CA 1
ATOM 810 C C . ARG A 1 101 ? -6.205 -10.993 -3.649 1.00 95.88 101 ARG A C 1
ATOM 812 O O . ARG A 1 101 ? -7.261 -11.588 -3.446 1.00 95.88 101 ARG A O 1
ATOM 819 N N . HIS A 1 102 ? -5.284 -10.782 -2.719 1.00 95.75 102 HIS A N 1
ATOM 820 C CA . HIS A 1 102 ? -5.393 -11.026 -1.288 1.00 95.75 102 HIS A CA 1
ATOM 821 C C . HIS A 1 102 ? -6.158 -9.862 -0.652 1.00 95.75 102 HIS A C 1
ATOM 823 O O . HIS A 1 102 ? -5.600 -8.821 -0.284 1.00 95.75 102 HIS A O 1
ATOM 829 N N . MET A 1 103 ? -7.480 -10.012 -0.637 1.00 95.88 103 MET A N 1
ATOM 830 C CA . MET A 1 103 ? -8.444 -9.005 -0.208 1.00 95.88 103 MET A CA 1
ATOM 831 C C . MET A 1 103 ? -8.285 -8.684 1.275 1.00 95.88 103 MET A C 1
ATOM 833 O O . MET A 1 103 ? -8.233 -7.512 1.653 1.00 95.88 103 MET A O 1
ATOM 837 N N . LEU A 1 104 ? -8.174 -9.718 2.110 1.00 96.69 104 LEU A N 1
ATOM 838 C CA . LEU A 1 104 ? -8.057 -9.564 3.555 1.00 96.69 104 LEU A CA 1
ATOM 839 C C . LEU A 1 104 ? -6.735 -8.890 3.920 1.00 96.69 104 LEU A C 1
ATOM 841 O O . LEU A 1 104 ? -6.721 -7.977 4.748 1.00 96.69 104 LEU A O 1
ATOM 845 N N . LEU A 1 105 ? -5.636 -9.266 3.258 1.00 95.38 105 LEU A N 1
ATOM 846 C CA . LEU A 1 105 ? -4.344 -8.613 3.437 1.00 95.38 105 LEU A CA 1
ATOM 847 C C . LEU A 1 105 ? -4.370 -7.144 2.995 1.00 95.38 105 LEU A C 1
ATOM 849 O O . LEU A 1 105 ? -3.800 -6.297 3.684 1.00 95.38 105 LEU A O 1
ATOM 853 N N . ALA A 1 106 ? -5.037 -6.817 1.884 1.00 95.81 106 ALA A N 1
ATOM 854 C CA . ALA A 1 106 ? -5.177 -5.434 1.426 1.00 95.81 106 ALA A CA 1
ATOM 855 C C . ALA A 1 106 ? -5.957 -4.576 2.437 1.00 95.81 106 ALA A C 1
ATOM 857 O O . ALA A 1 106 ? -5.516 -3.480 2.793 1.00 95.81 106 ALA A O 1
ATOM 858 N N . VAL A 1 107 ? -7.070 -5.100 2.958 1.00 97.12 107 VAL A N 1
ATOM 859 C CA . VAL A 1 107 ? -7.865 -4.452 4.011 1.00 97.12 107 VAL A CA 1
ATOM 860 C C . VAL A 1 107 ? -7.043 -4.251 5.276 1.00 97.12 107 VAL A C 1
ATOM 862 O O . VAL A 1 107 ? -6.966 -3.133 5.790 1.00 97.12 107 VAL A O 1
ATOM 865 N N . TYR A 1 108 ? -6.386 -5.310 5.750 1.00 95.94 108 TYR A N 1
ATOM 866 C CA . TYR A 1 108 ? -5.513 -5.249 6.914 1.00 95.94 108 TYR A CA 1
ATOM 867 C C . TYR A 1 108 ? -4.420 -4.190 6.725 1.00 95.94 108 TYR A C 1
ATOM 869 O O . TYR A 1 108 ? -4.260 -3.306 7.567 1.00 95.94 108 TYR A O 1
ATOM 877 N N . GLY A 1 109 ? -3.718 -4.217 5.590 1.00 94.19 109 GLY A N 1
ATOM 878 C CA . GLY A 1 109 ? -2.677 -3.249 5.253 1.00 94.19 109 GLY A CA 1
ATOM 879 C C . GLY A 1 109 ? -3.185 -1.806 5.258 1.00 94.19 109 GLY A C 1
ATOM 880 O O . GLY A 1 109 ? -2.552 -0.940 5.863 1.00 94.19 109 GLY A O 1
ATOM 881 N N . CYS A 1 110 ? -4.354 -1.549 4.665 1.00 96.25 110 CYS A N 1
ATOM 882 C CA . CYS A 1 110 ? -4.971 -0.223 4.642 1.00 96.25 110 CYS A CA 1
ATOM 883 C C . CYS A 1 110 ? -5.283 0.292 6.057 1.00 96.25 110 CYS A C 1
ATOM 885 O O . CYS A 1 110 ? -4.845 1.384 6.429 1.00 96.25 110 CYS A O 1
ATOM 887 N N . VAL A 1 111 ? -5.968 -0.514 6.880 1.00 96.94 111 VAL A N 1
ATOM 888 C CA . VAL A 1 111 ? -6.301 -0.161 8.272 1.00 96.94 111 VAL A CA 1
ATOM 889 C C . VAL A 1 111 ? -5.031 0.112 9.077 1.00 96.94 111 VAL A C 1
ATOM 891 O O . VAL A 1 111 ? -4.919 1.137 9.752 1.00 96.94 111 VAL A O 1
ATOM 894 N N . ARG A 1 112 ? -4.023 -0.756 8.957 1.00 93.81 112 ARG A N 1
ATOM 895 C CA . ARG A 1 112 ? -2.742 -0.579 9.649 1.00 93.81 112 ARG A CA 1
ATOM 896 C C . ARG A 1 112 ? -2.011 0.675 9.212 1.00 93.81 112 ARG A C 1
ATOM 898 O O . ARG A 1 112 ? -1.478 1.361 10.078 1.00 93.81 112 ARG A O 1
ATOM 905 N N . ASN A 1 113 ? -1.995 1.000 7.922 1.00 92.19 113 ASN A N 1
ATOM 906 C CA . ASN A 1 113 ? -1.358 2.218 7.422 1.00 92.19 113 ASN A CA 1
ATOM 907 C C . ASN A 1 113 ? -2.048 3.475 7.972 1.00 92.19 113 ASN A C 1
ATOM 909 O O . ASN A 1 113 ? -1.365 4.379 8.464 1.00 92.19 113 ASN A O 1
ATOM 913 N N . LEU A 1 114 ? -3.387 3.505 7.968 1.00 95.12 114 LEU A N 1
ATOM 914 C CA . LEU A 1 114 ? -4.183 4.608 8.524 1.00 95.12 114 LEU A CA 1
ATOM 915 C C . LEU A 1 114 ? -3.914 4.828 10.019 1.00 95.12 114 LEU A C 1
ATOM 917 O O . LEU A 1 114 ? -3.832 5.968 10.472 1.00 95.12 114 LEU A O 1
ATOM 921 N N . LEU A 1 115 ? -3.737 3.754 10.790 1.00 95.19 115 LEU A N 1
ATOM 922 C CA . LEU A 1 115 ? -3.457 3.835 12.225 1.00 95.19 115 LEU A CA 1
ATOM 923 C C . LEU A 1 115 ? -1.986 4.176 12.509 1.00 95.19 115 LEU A C 1
ATOM 925 O O . LEU A 1 115 ? -1.687 5.091 13.284 1.00 95.19 115 LEU A O 1
ATOM 929 N N . ALA A 1 116 ? -1.060 3.457 11.869 1.00 90.50 116 ALA A N 1
ATOM 930 C CA . ALA A 1 116 ? 0.377 3.533 12.116 1.00 90.50 116 ALA A CA 1
ATOM 931 C C . ALA A 1 116 ? 0.979 4.884 11.747 1.00 90.50 116 ALA A C 1
ATOM 933 O O . ALA A 1 116 ? 1.998 5.273 12.326 1.00 90.50 116 ALA A O 1
ATOM 934 N N . ILE A 1 117 ? 0.351 5.624 10.830 1.00 88.69 117 ILE A N 1
ATOM 935 C CA . ILE A 1 117 ? 0.893 6.908 10.411 1.00 88.69 117 ILE A CA 1
ATOM 936 C C . ILE A 1 117 ? 1.056 7.888 11.571 1.00 88.69 117 ILE A C 1
ATOM 938 O O . ILE A 1 117 ? 2.072 8.582 11.642 1.00 88.69 117 ILE A O 1
ATOM 942 N N . ASN A 1 118 ? 0.126 7.870 12.533 1.00 89.25 118 ASN A N 1
ATOM 943 C CA . ASN A 1 118 ? 0.127 8.760 13.692 1.00 89.25 118 ASN A CA 1
ATOM 944 C C . ASN A 1 118 ? 1.445 8.694 14.480 1.00 89.25 118 ASN A C 1
ATOM 946 O O . ASN A 1 118 ? 1.876 9.702 15.037 1.00 89.25 118 ASN A O 1
ATOM 950 N N . ALA A 1 119 ? 2.148 7.553 14.451 1.00 90.44 119 ALA A N 1
ATOM 951 C CA . ALA A 1 119 ? 3.450 7.357 15.089 1.00 90.44 119 ALA A CA 1
ATOM 952 C C . ALA A 1 119 ? 4.531 8.359 14.639 1.00 90.44 119 ALA A C 1
ATOM 954 O O . ALA A 1 119 ? 5.481 8.621 15.387 1.00 90.44 119 ALA A O 1
ATOM 955 N N . ALA A 1 120 ? 4.403 8.887 13.419 1.00 87.38 120 ALA A N 1
ATOM 956 C CA . ALA A 1 120 ? 5.344 9.818 12.808 1.00 87.38 120 ALA A CA 1
ATOM 957 C C . ALA A 1 120 ? 4.855 11.278 12.797 1.00 87.38 120 ALA A C 1
ATOM 959 O O . ALA A 1 120 ? 5.639 12.152 12.434 1.00 87.38 120 ALA A O 1
ATOM 960 N N . THR A 1 121 ? 3.605 11.540 13.185 1.00 89.06 121 THR A N 1
ATOM 961 C CA . THR A 1 121 ? 2.957 12.863 13.093 1.00 89.06 121 THR A CA 1
ATOM 962 C C . THR A 1 121 ? 2.998 13.641 14.412 1.00 89.06 121 THR A C 1
ATOM 964 O O . THR A 1 121 ? 3.509 13.152 15.426 1.00 89.06 121 THR A O 1
ATOM 967 N N . SER A 1 122 ? 2.405 14.836 14.417 1.00 86.75 122 SER A N 1
ATOM 968 C CA . SER A 1 122 ? 2.054 15.595 15.626 1.00 86.75 122 SER A CA 1
ATOM 969 C C . SER A 1 122 ? 1.242 14.779 16.652 1.00 86.75 122 SER A C 1
ATOM 971 O O . SER A 1 122 ? 1.409 14.980 17.854 1.00 86.75 122 SER A O 1
ATOM 973 N N . GLU A 1 123 ? 0.482 13.768 16.217 1.00 90.56 123 GLU A N 1
ATOM 974 C CA . GLU A 1 123 ? -0.341 12.883 17.061 1.00 90.56 123 GLU A CA 1
ATOM 975 C C . GLU A 1 123 ? 0.418 11.659 17.623 1.00 90.56 123 GLU A C 1
ATOM 977 O O . GLU A 1 123 ? -0.160 10.665 18.072 1.00 90.56 123 GLU A O 1
ATOM 982 N N . LYS A 1 124 ? 1.756 11.702 17.659 1.00 92.88 124 LYS A N 1
ATOM 983 C CA . LYS A 1 124 ? 2.596 10.589 18.144 1.00 92.88 124 LYS A CA 1
ATOM 984 C C . LYS A 1 124 ? 2.274 10.129 19.570 1.00 92.88 124 LYS A C 1
ATOM 986 O O . LYS A 1 124 ? 2.465 8.952 19.885 1.00 92.88 124 LYS A O 1
ATOM 991 N N . GLN A 1 125 ? 1.837 11.030 20.453 1.00 94.50 125 GLN A N 1
ATOM 992 C CA . GLN A 1 125 ? 1.453 10.648 21.819 1.00 94.50 125 GLN A CA 1
ATOM 993 C C . GLN A 1 125 ? 0.138 9.871 21.837 1.00 94.50 125 GLN A C 1
ATOM 995 O O . GLN A 1 125 ? 0.082 8.819 22.475 1.00 94.50 125 GLN A O 1
ATOM 1000 N N . PHE A 1 126 ? -0.859 10.316 21.066 1.00 94.31 126 PHE A N 1
ATOM 1001 C CA . PHE A 1 126 ? -2.097 9.571 20.851 1.00 94.31 126 PHE A CA 1
ATOM 1002 C C . PHE A 1 126 ? -1.801 8.170 20.297 1.00 94.31 126 PHE A C 1
ATOM 1004 O O . PHE A 1 126 ? -2.271 7.173 20.846 1.00 94.31 126 PHE A O 1
ATOM 1011 N N . TYR A 1 127 ? -0.898 8.064 19.314 1.00 95.94 127 TYR A N 1
ATOM 1012 C CA . TYR A 1 127 ? -0.458 6.761 18.814 1.00 95.94 127 TYR A CA 1
ATOM 1013 C C . TYR A 1 127 ? 0.124 5.866 19.916 1.00 95.94 127 TYR A C 1
ATOM 1015 O O . TYR A 1 127 ? -0.247 4.703 20.032 1.00 95.94 127 TYR A O 1
ATOM 1023 N N . LYS A 1 128 ? 1.050 6.377 20.734 1.00 96.81 128 LYS A N 1
ATOM 1024 C CA . LYS A 1 128 ? 1.718 5.573 21.771 1.00 96.81 128 LYS A CA 1
ATOM 1025 C C . LYS A 1 128 ? 0.773 5.106 22.876 1.00 96.81 128 LYS A C 1
ATOM 1027 O O . LYS A 1 128 ? 0.974 4.013 23.396 1.00 96.81 128 LYS A O 1
ATOM 1032 N N . GLN A 1 129 ? -0.182 5.949 23.259 1.00 96.75 129 GLN A N 1
ATOM 1033 C CA . GLN A 1 129 ? -1.046 5.720 24.417 1.00 96.75 129 GLN A CA 1
ATOM 1034 C C . GLN A 1 129 ? -2.336 4.977 24.061 1.00 96.75 129 GLN A C 1
ATOM 1036 O O . GLN A 1 129 ? -2.839 4.238 24.899 1.00 96.75 129 GLN A O 1
ATOM 1041 N N . VAL A 1 130 ? -2.851 5.155 22.841 1.00 96.75 130 VAL A N 1
ATOM 1042 C CA . VAL A 1 130 ? -4.153 4.613 22.424 1.00 96.75 130 VAL A CA 1
ATOM 1043 C C . VAL A 1 130 ? -3.994 3.563 21.329 1.00 96.75 130 VAL A C 1
ATOM 1045 O O . VAL A 1 130 ? -4.400 2.420 21.514 1.00 96.75 130 VAL A O 1
ATOM 1048 N N . ILE A 1 131 ? -3.355 3.914 20.210 1.00 96.62 131 ILE A N 1
ATOM 1049 C CA . ILE A 1 131 ? -3.286 3.027 19.038 1.00 96.62 131 ILE A CA 1
ATOM 1050 C C 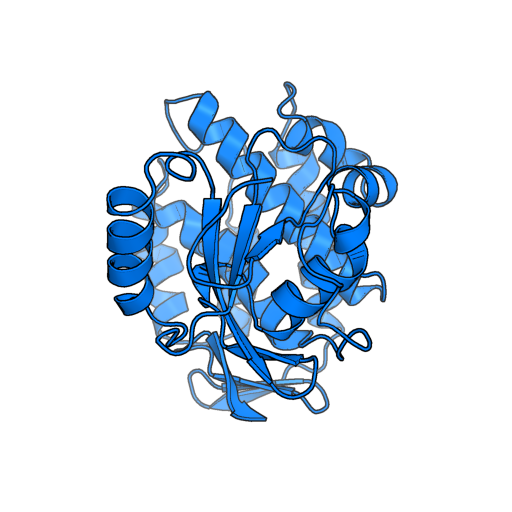. ILE A 1 131 ? -2.353 1.834 19.297 1.00 96.62 131 ILE A C 1
ATOM 1052 O O . ILE A 1 131 ? -2.756 0.680 19.199 1.00 96.62 131 ILE A O 1
ATOM 1056 N N . SER A 1 132 ? -1.092 2.093 19.649 1.00 96.19 132 SER A N 1
ATOM 1057 C CA . SER A 1 132 ? -0.046 1.070 19.752 1.00 96.19 132 SER A CA 1
ATOM 1058 C C . SER A 1 132 ? -0.353 -0.076 20.727 1.00 96.19 132 SER A C 1
ATOM 1060 O O . SER A 1 132 ? 0.029 -1.195 20.384 1.00 96.19 132 SER A O 1
ATOM 1062 N N . PRO A 1 133 ? -0.974 0.137 21.904 1.00 95.94 133 PRO A N 1
ATOM 1063 C CA . PRO A 1 133 ? -1.392 -0.959 22.778 1.00 95.94 133 PRO A CA 1
ATOM 1064 C C . PRO A 1 133 ? -2.375 -1.908 22.089 1.00 95.94 133 PRO A C 1
ATOM 1066 O O . PRO A 1 133 ? -2.109 -3.103 22.041 1.00 95.94 133 PRO A O 1
ATOM 1069 N N . VAL A 1 134 ? -3.419 -1.378 21.445 1.00 94.94 134 VAL A N 1
ATOM 1070 C CA . VAL A 1 134 ? -4.411 -2.179 20.708 1.00 94.94 134 VAL A CA 1
ATOM 1071 C C . VAL A 1 134 ? -3.758 -2.943 19.554 1.00 94.94 134 VAL A C 1
ATOM 1073 O O . VAL A 1 134 ? -3.969 -4.144 19.411 1.00 94.94 134 VAL A O 1
ATOM 1076 N N . LEU A 1 135 ? -2.873 -2.290 18.789 1.00 93.31 135 LEU A N 1
ATOM 1077 C CA . LEU A 1 135 ? -2.135 -2.939 17.695 1.00 93.31 135 LEU A CA 1
ATOM 1078 C C . LEU A 1 135 ? -1.240 -4.101 18.169 1.00 93.31 135 LEU A C 1
ATOM 1080 O O . LEU A 1 135 ? -0.867 -4.945 17.354 1.00 93.31 135 LEU A O 1
ATOM 1084 N N . LYS A 1 136 ? -0.821 -4.099 19.443 1.00 92.50 136 LYS A N 1
ATOM 1085 C CA . LYS A 1 136 ? -0.012 -5.158 20.071 1.00 92.50 136 LYS A CA 1
ATOM 1086 C C . LYS A 1 136 ? -0.856 -6.258 20.704 1.00 92.50 136 LYS A C 1
ATOM 1088 O O . LYS A 1 136 ? -0.304 -7.314 20.977 1.00 92.50 136 LYS A O 1
ATOM 1093 N N . GLU A 1 137 ? -2.136 -6.013 20.961 1.00 91.75 137 GLU A N 1
ATOM 1094 C CA . GLU A 1 137 ? -3.081 -7.053 21.378 1.00 91.75 137 GLU A CA 1
ATOM 1095 C C . GLU A 1 137 ? -3.463 -7.949 20.195 1.00 91.75 137 GLU A C 1
ATOM 1097 O O . GLU A 1 137 ? -3.790 -9.110 20.393 1.00 91.75 137 GLU A O 1
ATOM 1102 N N . GLY A 1 138 ? -3.418 -7.422 18.964 1.00 88.38 138 GLY A N 1
ATOM 1103 C CA . GLY A 1 138 ? -3.760 -8.187 17.764 1.00 88.38 138 GLY A CA 1
ATOM 1104 C C . GLY A 1 138 ? -5.252 -8.503 17.654 1.00 88.38 138 GLY A C 1
ATOM 1105 O O . GLY A 1 138 ? -5.613 -9.487 17.013 1.00 88.38 138 GLY A O 1
ATOM 1106 N N . ASN A 1 139 ? -6.114 -7.701 18.291 1.00 92.94 139 ASN A N 1
ATOM 1107 C CA . ASN A 1 139 ? -7.568 -7.827 18.208 1.00 92.94 139 ASN A CA 1
ATOM 1108 C C . ASN A 1 139 ? -8.111 -6.982 17.047 1.00 92.94 139 ASN A C 1
ATOM 1110 O O . ASN A 1 139 ? -8.152 -5.753 17.132 1.00 92.94 139 ASN A O 1
ATOM 1114 N N . TRP A 1 140 ? -8.556 -7.643 15.982 1.00 94.62 140 TRP A N 1
ATOM 1115 C CA . TRP A 1 140 ? -8.950 -6.987 14.737 1.00 94.62 140 TRP A CA 1
ATOM 1116 C C . TRP A 1 140 ? -10.118 -6.016 14.907 1.00 94.62 140 TRP A C 1
ATOM 1118 O O . TRP A 1 140 ? -10.066 -4.891 14.412 1.00 94.62 140 TRP A O 1
ATOM 1128 N N . GLN A 1 141 ? -11.152 -6.403 15.652 1.00 94.44 141 GLN A N 1
ATOM 1129 C CA . GLN A 1 141 ? -12.336 -5.565 15.841 1.00 94.44 141 GLN A CA 1
ATOM 1130 C C . GLN A 1 141 ? -11.985 -4.269 16.579 1.00 94.44 141 GLN A C 1
ATOM 1132 O O . GLN A 1 141 ? -12.468 -3.198 16.210 1.00 94.44 141 GLN A O 1
ATOM 1137 N N . LYS A 1 142 ? -11.099 -4.339 17.582 1.00 95.62 142 LYS A N 1
ATOM 1138 C CA . LYS A 1 142 ? -10.585 -3.139 18.253 1.00 95.62 142 LYS A CA 1
ATOM 1139 C C . LYS A 1 142 ? -9.736 -2.280 17.316 1.00 95.62 142 LYS A C 1
ATOM 1141 O O . LYS A 1 142 ? -9.845 -1.061 17.380 1.00 95.62 142 LYS A O 1
ATOM 1146 N N . GLU A 1 143 ? -8.913 -2.880 16.453 1.00 95.94 143 GLU A N 1
ATOM 1147 C CA . GLU A 1 143 ? -8.132 -2.127 15.459 1.00 95.94 143 GLU A CA 1
ATOM 1148 C C . GLU A 1 143 ? -9.041 -1.349 14.497 1.00 95.94 143 GLU A C 1
ATOM 1150 O O . GLU A 1 143 ? -8.832 -0.155 14.295 1.00 95.94 143 GLU A O 1
ATOM 1155 N N . VAL A 1 144 ? -10.097 -1.977 13.972 1.00 97.19 144 VAL A N 1
ATOM 1156 C CA . VAL A 1 144 ? -11.073 -1.312 13.089 1.00 97.19 144 VAL A CA 1
ATOM 1157 C C . VAL A 1 144 ? -11.821 -0.190 13.818 1.00 97.19 144 VAL A C 1
ATOM 1159 O O . VAL A 1 144 ? -12.028 0.881 13.245 1.00 97.19 144 VAL A O 1
ATOM 1162 N N . ALA A 1 145 ? -12.180 -0.386 15.090 1.00 97.06 145 ALA A N 1
ATOM 1163 C CA . ALA A 1 145 ? -12.859 0.635 15.893 1.00 97.06 145 ALA A CA 1
ATOM 1164 C C . ALA A 1 145 ? -11.992 1.884 16.153 1.00 97.06 145 ALA A C 1
ATOM 1166 O O . ALA A 1 145 ? -12.523 2.974 16.354 1.00 97.06 145 ALA A O 1
ATOM 1167 N N . LEU A 1 146 ? -10.658 1.769 16.119 1.00 97.44 146 LEU A N 1
ATOM 1168 C CA . LEU A 1 146 ? -9.770 2.927 16.280 1.00 97.44 146 LEU A CA 1
ATOM 1169 C C . LEU A 1 146 ? -9.847 3.922 15.115 1.00 97.44 146 LEU A C 1
ATOM 1171 O O . LEU A 1 146 ? -9.435 5.071 15.288 1.00 97.44 146 LEU A O 1
ATOM 1175 N N . LEU A 1 147 ? -10.361 3.515 13.949 1.00 96.88 147 LEU A N 1
ATOM 1176 C CA . LEU A 1 147 ? -10.496 4.402 12.792 1.00 96.88 147 LEU A CA 1
ATOM 1177 C C . LEU A 1 147 ? -11.410 5.603 13.084 1.00 96.88 147 LEU A C 1
ATOM 1179 O O . LEU A 1 147 ? -11.144 6.696 12.586 1.00 96.88 147 LEU A O 1
ATOM 1183 N N . ASP A 1 148 ? -12.408 5.433 13.957 1.00 94.38 148 ASP A N 1
ATOM 1184 C CA . ASP A 1 148 ? -13.329 6.502 14.375 1.00 94.38 148 ASP A CA 1
ATOM 1185 C C . ASP A 1 148 ? -12.639 7.611 15.178 1.00 94.38 148 ASP A C 1
ATOM 1187 O O . ASP A 1 148 ? -13.154 8.724 15.301 1.00 94.38 148 ASP A O 1
ATOM 1191 N N . LEU A 1 149 ? -11.468 7.313 15.746 1.00 94.38 149 LEU A N 1
ATOM 1192 C CA . LEU A 1 149 ? -10.711 8.243 16.578 1.00 94.38 149 LEU A CA 1
ATOM 1193 C C . LEU A 1 149 ? -9.689 9.059 15.779 1.00 94.38 149 LEU A C 1
ATOM 1195 O O . LEU A 1 149 ? -9.053 9.954 16.341 1.00 94.38 149 LEU A O 1
ATOM 1199 N N . LEU A 1 150 ? -9.496 8.749 14.495 1.00 91.88 150 LEU A N 1
ATOM 1200 C CA . LEU A 1 150 ? -8.524 9.438 13.657 1.00 91.88 150 LEU A CA 1
ATOM 1201 C C . LEU A 1 150 ? -8.983 10.866 13.340 1.00 91.88 150 LEU A C 1
ATOM 1203 O O . LEU A 1 150 ? -10.119 11.109 12.934 1.00 91.88 150 LEU A O 1
ATOM 1207 N N . GLN A 1 151 ? -8.064 11.815 13.511 1.00 87.12 151 GLN A N 1
ATOM 1208 C CA . GLN A 1 151 ? -8.290 13.235 13.255 1.00 87.12 151 GLN A CA 1
ATOM 1209 C C . GLN A 1 151 ? -7.503 13.681 12.024 1.00 87.12 151 GLN A C 1
ATOM 1211 O O . GLN A 1 151 ? -6.337 13.328 11.853 1.00 87.12 151 GLN A O 1
ATOM 1216 N N . TYR A 1 152 ? -8.147 14.481 11.176 1.00 88.19 152 TYR A N 1
ATOM 1217 C CA . TYR A 1 152 ? -7.593 14.967 9.902 1.00 88.19 152 TYR A CA 1
ATOM 1218 C C . TYR A 1 152 ? -7.766 16.483 9.732 1.00 88.19 152 TYR A C 1
ATOM 1220 O O . TYR A 1 152 ? -7.594 17.025 8.642 1.00 88.19 152 TYR A O 1
ATOM 1228 N N . GLU A 1 153 ? -8.153 17.178 10.802 1.00 85.62 153 GLU A N 1
ATOM 1229 C CA . GLU A 1 153 ? -8.385 18.624 10.825 1.00 85.62 153 GLU A CA 1
ATOM 1230 C C . GLU A 1 153 ? -7.076 19.418 10.857 1.00 85.62 153 GLU A C 1
ATOM 1232 O O . GLU A 1 153 ? -7.050 20.585 10.467 1.00 85.62 153 GLU A O 1
ATOM 1237 N N . LYS A 1 154 ? -5.994 18.800 11.342 1.00 85.38 154 LYS A N 1
ATOM 1238 C CA . LYS A 1 154 ? -4.682 19.430 11.486 1.00 85.38 154 LYS A CA 1
ATOM 1239 C C . LYS A 1 154 ? -3.663 18.788 10.549 1.00 85.38 154 LYS A C 1
ATOM 1241 O O . LYS A 1 154 ? -3.725 17.580 10.318 1.00 85.38 154 LYS A O 1
ATOM 1246 N N . PRO A 1 155 ? -2.686 19.565 10.053 1.00 86.19 155 PRO A N 1
ATOM 1247 C CA . PRO A 1 155 ? -1.549 19.003 9.346 1.00 86.19 155 PRO A CA 1
ATOM 1248 C C . PRO A 1 155 ? -0.807 17.963 10.211 1.00 86.19 155 PRO A C 1
ATOM 1250 O O . PRO A 1 155 ? -0.510 18.236 11.378 1.00 86.19 155 PRO A O 1
ATOM 1253 N N . PRO A 1 156 ? -0.467 16.786 9.657 1.00 87.75 156 PRO A N 1
ATOM 1254 C CA . PRO A 1 156 ? 0.307 15.760 10.353 1.00 87.75 156 PRO A CA 1
ATOM 1255 C C . PRO A 1 156 ? 1.762 16.179 10.616 1.00 87.75 156 PRO A C 1
ATOM 1257 O O . PRO A 1 156 ? 2.413 15.625 11.505 1.00 87.75 156 PRO A O 1
ATOM 1260 N N . PHE A 1 157 ? 2.283 17.141 9.849 1.00 91.19 157 PHE A N 1
ATOM 1261 C CA . PHE A 1 157 ? 3.625 17.697 9.997 1.00 91.19 157 PHE A CA 1
ATOM 1262 C C . PHE A 1 157 ? 3.604 19.216 9.820 1.00 91.19 157 PHE A C 1
ATOM 1264 O O . PHE A 1 157 ? 2.785 19.737 9.063 1.00 91.19 157 PHE A O 1
ATOM 1271 N N . ASP A 1 158 ? 4.593 19.890 10.410 1.00 89.44 158 ASP A N 1
ATOM 1272 C CA . ASP A 1 158 ? 4.856 21.315 10.159 1.00 89.44 158 ASP A CA 1
ATOM 1273 C C . ASP A 1 158 ? 5.347 21.573 8.719 1.00 89.44 158 ASP A C 1
ATOM 1275 O O . ASP A 1 158 ? 5.231 22.678 8.199 1.00 89.44 158 ASP A O 1
ATOM 1279 N N . ASP A 1 159 ? 5.889 20.545 8.056 1.00 92.56 159 ASP A N 1
ATOM 1280 C CA . ASP A 1 159 ? 6.338 20.603 6.664 1.00 92.56 159 ASP A CA 1
ATOM 1281 C C . ASP A 1 159 ? 5.183 20.293 5.697 1.00 92.56 159 ASP A C 1
ATOM 1283 O O . ASP A 1 159 ? 4.658 19.173 5.653 1.00 92.56 159 ASP A O 1
ATOM 1287 N N . GLU A 1 160 ? 4.805 21.286 4.891 1.00 91.69 160 GLU A N 1
ATOM 1288 C CA . GLU A 1 160 ? 3.690 21.189 3.943 1.00 91.69 160 GLU A CA 1
ATOM 1289 C C . GLU A 1 160 ? 3.909 20.080 2.906 1.00 91.69 160 GLU A C 1
ATOM 1291 O O . GLU A 1 160 ? 3.000 19.297 2.627 1.00 91.69 160 GLU A O 1
ATOM 1296 N N . LYS A 1 161 ? 5.127 19.944 2.369 1.00 91.75 161 LYS A N 1
ATOM 1297 C CA . LYS A 1 161 ? 5.439 18.943 1.340 1.00 91.75 161 LYS A CA 1
ATOM 1298 C C . LYS A 1 161 ? 5.258 17.519 1.871 1.00 91.75 161 LYS A C 1
ATOM 1300 O O . LYS A 1 161 ? 4.700 16.670 1.173 1.00 91.75 161 LYS A O 1
ATOM 1305 N N . ARG A 1 162 ? 5.699 17.248 3.101 1.00 91.88 162 ARG A N 1
ATOM 1306 C CA . ARG A 1 162 ? 5.501 15.969 3.795 1.00 91.88 162 ARG A CA 1
ATOM 1307 C C . ARG A 1 162 ? 4.033 15.730 4.108 1.00 91.88 162 ARG A C 1
ATOM 1309 O O . ARG A 1 162 ? 3.572 14.608 3.919 1.00 91.88 162 ARG A O 1
ATOM 1316 N N . THR A 1 163 ? 3.300 16.762 4.521 1.00 92.06 163 THR A N 1
ATOM 1317 C CA . THR A 1 163 ? 1.849 16.685 4.745 1.00 92.06 163 THR A CA 1
ATOM 1318 C C . THR A 1 163 ? 1.102 16.310 3.464 1.00 92.06 163 THR A C 1
ATOM 1320 O O . THR A 1 163 ? 0.362 15.328 3.452 1.00 92.06 163 THR A O 1
ATOM 1323 N N . LEU A 1 164 ? 1.348 17.015 2.357 1.00 93.00 164 LEU A N 1
ATOM 1324 C CA . LEU A 1 164 ? 0.735 16.722 1.058 1.00 93.00 164 LEU A CA 1
ATOM 1325 C C . LEU A 1 164 ? 1.139 15.340 0.533 1.00 93.00 164 LEU A C 1
ATOM 1327 O O . LEU A 1 164 ? 0.310 14.605 -0.000 1.00 93.00 164 LEU A O 1
ATOM 1331 N N . GLY A 1 165 ? 2.414 14.971 0.689 1.00 92.06 165 GLY A N 1
ATOM 1332 C CA . GLY A 1 165 ? 2.921 13.651 0.324 1.00 92.06 165 GLY A CA 1
ATOM 1333 C C . GLY A 1 165 ? 2.207 12.533 1.077 1.00 92.06 165 GLY A C 1
ATOM 1334 O O . GLY A 1 165 ? 1.766 11.570 0.454 1.00 92.06 165 GLY A O 1
ATOM 1335 N N . LEU A 1 166 ? 2.041 12.694 2.390 1.00 92.31 166 LEU A N 1
ATOM 1336 C CA . LEU A 1 166 ? 1.350 11.719 3.217 1.00 92.31 166 LEU A CA 1
ATOM 1337 C C . LEU A 1 166 ? -0.137 11.612 2.872 1.00 92.31 166 LEU A C 1
ATOM 1339 O O . LEU A 1 166 ? -0.626 10.511 2.629 1.00 92.31 166 LEU A O 1
ATOM 1343 N N . ASN A 1 167 ? -0.849 12.738 2.830 1.00 94.19 167 ASN A N 1
ATOM 1344 C CA . ASN A 1 167 ? -2.284 12.738 2.557 1.00 94.19 167 ASN A CA 1
ATOM 1345 C C . ASN A 1 167 ? -2.584 12.111 1.192 1.00 94.19 167 ASN A C 1
ATOM 1347 O O . ASN A 1 167 ? -3.518 11.323 1.076 1.00 94.19 167 ASN A O 1
ATOM 1351 N N . LYS A 1 168 ? -1.750 12.381 0.178 1.00 94.00 168 LYS A N 1
ATOM 1352 C CA . LYS A 1 168 ? -1.833 11.720 -1.129 1.00 94.00 168 LYS A CA 1
ATOM 1353 C C . LYS A 1 168 ? -1.709 10.199 -1.010 1.00 94.00 168 LYS A C 1
ATOM 1355 O O . LYS A 1 168 ? -2.519 9.493 -1.601 1.00 94.00 168 LYS A O 1
ATOM 1360 N N . SER A 1 169 ? -0.711 9.697 -0.281 1.00 92.88 169 SER A N 1
ATOM 1361 C CA . SER A 1 169 ? -0.528 8.251 -0.102 1.00 92.88 169 SER A CA 1
ATOM 1362 C C . SER A 1 169 ? -1.713 7.611 0.624 1.00 92.88 169 SER A C 1
ATOM 1364 O O . SER A 1 169 ? -2.234 6.614 0.146 1.00 92.88 169 SER A O 1
ATOM 1366 N N . LEU A 1 170 ? -2.207 8.221 1.709 1.00 94.75 170 LEU A N 1
ATOM 1367 C CA . LEU A 1 170 ? -3.377 7.710 2.436 1.00 94.75 170 LEU A CA 1
ATOM 1368 C C . LEU A 1 170 ? -4.649 7.725 1.578 1.00 94.75 170 LEU A C 1
ATOM 1370 O O . LEU A 1 170 ? -5.409 6.763 1.597 1.00 94.75 170 LEU A O 1
ATOM 1374 N N . ALA A 1 171 ? -4.873 8.791 0.802 1.00 96.50 171 ALA A N 1
ATOM 1375 C CA . ALA A 1 171 ? -6.006 8.880 -0.117 1.00 96.50 171 ALA A CA 1
ATOM 1376 C C . ALA A 1 171 ? -5.949 7.782 -1.186 1.00 96.50 171 ALA A C 1
ATOM 1378 O O . ALA A 1 171 ? -6.968 7.171 -1.502 1.00 96.50 171 ALA A O 1
ATOM 1379 N N . PHE A 1 172 ? -4.756 7.527 -1.728 1.00 95.31 172 PHE A N 1
ATOM 1380 C CA . PHE A 1 172 ? -4.543 6.488 -2.726 1.00 95.31 172 PHE A CA 1
ATOM 1381 C C . PHE A 1 172 ? -4.802 5.093 -2.144 1.00 95.31 172 PHE A C 1
ATOM 1383 O O . PHE A 1 172 ? -5.615 4.364 -2.705 1.00 95.31 172 PHE A O 1
ATOM 1390 N N . ASP A 1 173 ? -4.203 4.758 -0.996 1.00 95.06 173 ASP A N 1
ATOM 1391 C CA . ASP A 1 173 ? -4.390 3.465 -0.319 1.00 95.06 173 ASP A CA 1
ATOM 1392 C C . ASP A 1 173 ? -5.866 3.219 0.037 1.00 95.06 173 ASP A C 1
ATOM 1394 O O . ASP A 1 173 ? -6.400 2.129 -0.186 1.00 95.06 173 ASP A O 1
ATOM 1398 N N . LEU A 1 174 ? -6.549 4.242 0.563 1.00 97.44 174 LEU A N 1
ATOM 1399 C CA . LEU A 1 174 ? -7.960 4.169 0.941 1.00 97.44 174 LEU A CA 1
ATOM 1400 C C . LEU A 1 174 ? -8.865 3.976 -0.281 1.00 97.44 174 LEU A C 1
ATOM 1402 O O . LEU A 1 174 ? -9.725 3.095 -0.283 1.00 97.44 174 LEU A O 1
ATOM 1406 N N . GLY A 1 175 ? -8.655 4.769 -1.335 1.00 98.06 175 GLY A N 1
ATOM 1407 C CA . GLY A 1 175 ? -9.404 4.647 -2.583 1.00 98.06 175 GLY A CA 1
ATOM 1408 C C . GLY A 1 175 ? -9.178 3.302 -3.275 1.00 98.06 175 GLY A C 1
ATOM 1409 O O . GLY A 1 175 ? -10.131 2.655 -3.706 1.00 98.06 175 GLY A O 1
ATOM 1410 N N . GLN A 1 176 ? -7.928 2.841 -3.324 1.00 97.19 176 GLN A N 1
ATOM 1411 C CA . GLN A 1 176 ? -7.571 1.558 -3.921 1.00 97.19 176 GLN A CA 1
ATOM 1412 C C . GLN A 1 176 ? -8.223 0.396 -3.166 1.00 97.19 176 GLN A C 1
ATOM 1414 O O . GLN A 1 176 ? -8.804 -0.484 -3.794 1.00 97.19 176 GLN A O 1
ATOM 1419 N N . THR A 1 177 ? -8.183 0.411 -1.831 1.00 98.06 177 THR A N 1
ATOM 1420 C CA . THR A 1 177 ? -8.758 -0.662 -1.001 1.00 98.06 177 THR A CA 1
ATOM 1421 C C . THR A 1 177 ? -10.280 -0.711 -1.112 1.00 98.06 177 THR A C 1
ATOM 1423 O O . THR A 1 177 ? -10.853 -1.782 -1.292 1.00 98.06 177 THR A O 1
ATOM 1426 N N . ILE A 1 178 ? -10.951 0.444 -1.070 1.00 98.50 178 ILE A N 1
ATOM 1427 C CA . ILE A 1 178 ? -12.407 0.519 -1.254 1.00 98.50 178 ILE A CA 1
ATOM 1428 C C . ILE A 1 178 ? -12.804 0.040 -2.651 1.00 98.50 178 ILE A C 1
ATOM 1430 O O . ILE A 1 178 ? -13.769 -0.708 -2.791 1.00 98.50 178 ILE A O 1
ATOM 1434 N N . SER A 1 179 ? -12.086 0.458 -3.694 1.00 98.25 179 SER A N 1
ATOM 1435 C CA . SER A 1 179 ? -12.369 0.010 -5.061 1.00 98.25 179 SER A CA 1
ATOM 1436 C C . SER A 1 179 ? -12.169 -1.491 -5.216 1.00 98.25 179 SER A C 1
ATOM 1438 O O . SER A 1 179 ? -13.030 -2.153 -5.797 1.00 98.25 179 SER A O 1
ATOM 1440 N N . LEU A 1 180 ? -11.105 -2.030 -4.616 1.00 97.75 180 LEU A N 1
ATOM 1441 C CA . LEU A 1 180 ? -10.812 -3.456 -4.607 1.00 97.75 180 LEU A CA 1
ATOM 1442 C C . LEU A 1 180 ? -11.963 -4.248 -3.972 1.00 97.75 180 LEU A C 1
ATOM 1444 O O . LEU A 1 180 ? -12.454 -5.190 -4.585 1.00 97.75 180 LEU A O 1
ATOM 1448 N N . LEU A 1 181 ? -12.460 -3.817 -2.805 1.00 97.56 181 LEU A N 1
ATOM 1449 C CA . LEU A 1 181 ? -13.630 -4.414 -2.137 1.00 97.56 181 LEU A CA 1
ATOM 1450 C C . LEU A 1 181 ? -14.914 -4.365 -2.979 1.00 97.56 181 LEU A C 1
ATOM 1452 O O . LEU A 1 181 ? -15.803 -5.187 -2.787 1.00 97.56 181 LEU A O 1
ATOM 1456 N N . ASN A 1 182 ? -14.997 -3.442 -3.937 1.00 96.94 182 ASN A N 1
ATOM 1457 C CA . ASN A 1 182 ? -16.090 -3.347 -4.905 1.00 96.94 182 ASN A CA 1
ATOM 1458 C C . ASN A 1 182 ? -15.781 -4.053 -6.242 1.00 96.94 182 ASN A C 1
ATOM 1460 O O . ASN A 1 182 ? -16.482 -3.829 -7.228 1.00 96.94 182 ASN A O 1
ATOM 1464 N N . GLY A 1 183 ? -14.730 -4.875 -6.300 1.00 96.00 183 GLY A N 1
ATOM 1465 C CA . GLY A 1 183 ? -14.354 -5.657 -7.480 1.00 96.00 183 GLY A CA 1
ATOM 1466 C C . GLY A 1 183 ? -13.533 -4.905 -8.532 1.00 96.00 183 GLY A C 1
ATOM 1467 O O . GLY A 1 183 ? -13.396 -5.405 -9.646 1.00 96.00 183 GLY A O 1
ATOM 1468 N N . ASN A 1 184 ? -12.988 -3.725 -8.213 1.00 96.69 184 ASN A N 1
ATOM 1469 C CA . ASN A 1 184 ? -12.203 -2.908 -9.144 1.00 96.69 184 ASN A CA 1
ATOM 1470 C C . ASN A 1 184 ? -10.755 -2.738 -8.666 1.00 96.69 184 ASN A C 1
ATOM 1472 O O . ASN A 1 184 ? -10.494 -2.141 -7.623 1.00 96.69 184 ASN A O 1
ATOM 1476 N N . GLU A 1 185 ? -9.791 -3.198 -9.461 1.00 95.69 185 GLU A N 1
ATOM 1477 C CA . GLU A 1 185 ? -8.369 -2.991 -9.184 1.00 95.69 185 GLU A CA 1
ATOM 1478 C C . GLU A 1 185 ? -7.856 -1.720 -9.869 1.00 95.69 185 GLU A C 1
ATOM 1480 O O . GLU A 1 185 ? -7.813 -1.639 -11.096 1.00 95.69 185 GLU A O 1
ATOM 1485 N N . LEU A 1 186 ? -7.453 -0.724 -9.076 1.00 96.31 186 LEU A N 1
ATOM 1486 C CA . LEU A 1 186 ? -7.014 0.581 -9.575 1.00 96.31 186 LEU A CA 1
ATOM 1487 C C . LEU A 1 186 ? -5.537 0.807 -9.244 1.00 96.31 186 LEU A C 1
ATOM 1489 O O . LEU A 1 186 ? -5.141 0.721 -8.081 1.00 96.31 186 LEU A O 1
ATOM 1493 N N . TYR A 1 187 ? -4.724 1.121 -10.255 1.00 94.44 187 TYR A N 1
ATOM 1494 C CA . TYR A 1 187 ? -3.261 1.215 -10.115 1.00 94.44 187 TYR A CA 1
ATOM 1495 C C . TYR A 1 187 ? -2.683 2.582 -10.468 1.00 94.44 187 TYR A C 1
ATOM 1497 O O . TYR A 1 187 ? -1.518 2.852 -10.168 1.00 94.44 187 TYR A O 1
ATOM 1505 N N . THR A 1 188 ? -3.475 3.466 -11.078 1.00 94.62 188 THR A N 1
ATOM 1506 C CA . THR A 1 188 ? -3.019 4.813 -11.422 1.00 94.62 188 THR A CA 1
ATOM 1507 C C . THR A 1 188 ? -3.766 5.900 -10.666 1.00 94.62 188 THR A C 1
ATOM 1509 O O . THR A 1 188 ? -4.899 5.721 -10.219 1.00 94.62 188 THR A O 1
ATOM 1512 N N . LYS A 1 189 ? -3.134 7.075 -10.540 1.00 94.00 189 LYS A N 1
ATOM 1513 C CA . LYS A 1 189 ? -3.801 8.259 -9.980 1.00 94.00 189 LYS A CA 1
ATOM 1514 C C . LYS A 1 189 ? -5.059 8.611 -10.773 1.00 94.00 189 LYS A C 1
ATOM 1516 O O . LYS A 1 189 ? -6.064 8.958 -10.165 1.00 94.00 189 LYS A O 1
ATOM 1521 N N . GLY A 1 190 ? -4.996 8.507 -12.103 1.00 94.62 190 GLY A N 1
ATOM 1522 C CA . GLY A 1 190 ? -6.131 8.761 -12.989 1.00 94.62 190 GLY A CA 1
ATOM 1523 C C . GLY A 1 190 ? -7.311 7.842 -12.683 1.00 94.62 190 GLY A C 1
ATOM 1524 O O . GLY A 1 190 ? -8.419 8.332 -12.487 1.00 94.62 190 GLY A O 1
ATOM 1525 N N . ASP A 1 191 ? -7.052 6.541 -12.534 1.00 95.69 191 ASP A N 1
ATOM 1526 C CA . ASP A 1 191 ? -8.091 5.552 -12.225 1.00 95.69 191 ASP A CA 1
ATOM 1527 C C . ASP A 1 191 ? -8.768 5.840 -10.881 1.00 95.69 191 ASP A C 1
ATOM 1529 O O . ASP A 1 191 ? -9.998 5.826 -10.789 1.00 95.69 191 ASP A O 1
ATOM 1533 N N . ILE A 1 192 ? -7.974 6.150 -9.847 1.00 96.56 192 ILE A N 1
ATOM 1534 C CA . ILE A 1 192 ? -8.499 6.493 -8.519 1.00 96.56 192 ILE A CA 1
ATOM 1535 C C . ILE A 1 192 ? -9.323 7.779 -8.585 1.00 96.56 192 ILE A C 1
ATOM 1537 O O . ILE A 1 192 ? -10.411 7.824 -8.027 1.00 96.56 192 ILE A O 1
ATOM 1541 N N . ILE A 1 193 ? -8.841 8.817 -9.272 1.00 96.62 193 ILE A N 1
ATOM 1542 C CA . ILE A 1 193 ? -9.560 10.091 -9.423 1.00 96.62 193 ILE A CA 1
ATOM 1543 C C . ILE A 1 193 ? -10.889 9.890 -10.153 1.00 96.62 193 ILE A C 1
ATOM 1545 O O . ILE A 1 193 ? -11.894 10.484 -9.773 1.00 96.62 193 ILE A O 1
ATOM 1549 N N . GLN A 1 194 ? -10.911 9.042 -11.179 1.00 96.94 194 GLN A N 1
ATOM 1550 C CA . GLN A 1 194 ? -12.128 8.733 -11.920 1.00 96.94 194 GLN A CA 1
ATOM 1551 C C . GLN A 1 194 ? -13.161 7.998 -11.052 1.00 96.94 194 GLN A C 1
ATOM 1553 O O . GLN A 1 194 ? -14.349 8.302 -11.137 1.00 96.94 194 GLN A O 1
ATOM 1558 N N . HIS A 1 195 ? -12.724 7.055 -10.211 1.00 97.44 195 HIS A N 1
ATOM 1559 C CA . HIS A 1 195 ? -13.615 6.277 -9.339 1.00 97.44 195 HIS A CA 1
ATOM 1560 C C . HIS A 1 195 ? -13.985 7.000 -8.035 1.00 97.44 195 HIS A C 1
ATOM 1562 O O . HIS A 1 195 ? -15.029 6.728 -7.437 1.00 97.44 195 HIS A O 1
ATOM 1568 N N . HIS A 1 196 ? -13.129 7.907 -7.570 1.00 97.31 196 HIS A N 1
ATOM 1569 C CA . HIS A 1 196 ? -13.239 8.627 -6.303 1.00 97.31 196 HIS A CA 1
ATOM 1570 C C . HIS A 1 196 ? -12.912 10.117 -6.501 1.00 97.31 196 HIS A C 1
ATOM 1572 O O . HIS A 1 196 ? -11.881 10.603 -6.020 1.00 97.31 196 HIS A O 1
ATOM 1578 N N . PRO A 1 197 ? -13.767 10.863 -7.224 1.00 96.69 197 PRO A N 1
ATOM 1579 C CA . PRO A 1 197 ? -13.498 12.253 -7.600 1.00 96.69 197 PRO A CA 1
ATOM 1580 C C . PRO A 1 197 ? -13.290 13.180 -6.395 1.00 96.69 197 PRO A C 1
ATOM 1582 O O . PRO A 1 197 ? -12.499 14.118 -6.458 1.00 96.69 197 PRO A O 1
ATOM 1585 N N . GLU A 1 198 ? -13.927 12.897 -5.262 1.00 95.88 198 GLU A N 1
ATOM 1586 C CA . GLU A 1 198 ? -13.731 13.610 -3.996 1.00 95.88 198 GLU A CA 1
ATOM 1587 C C . GLU A 1 198 ? -12.311 13.489 -3.414 1.00 95.88 198 GLU A C 1
ATOM 1589 O O . GLU A 1 198 ? -11.896 14.356 -2.646 1.00 95.88 198 GLU A O 1
ATOM 1594 N N . LEU A 1 199 ? -11.541 12.459 -3.787 1.00 97.25 199 LEU A N 1
ATOM 1595 C CA . LEU A 1 199 ? -10.135 12.310 -3.389 1.00 97.25 199 LEU A CA 1
ATOM 1596 C C . LEU A 1 199 ? -9.176 13.059 -4.325 1.00 97.25 199 LEU A C 1
ATOM 1598 O O . LEU A 1 199 ? -7.993 13.204 -4.002 1.00 97.25 199 LEU A O 1
ATOM 1602 N N . ALA A 1 200 ? -9.661 13.558 -5.465 1.00 96.75 200 ALA A N 1
ATOM 1603 C CA . ALA A 1 200 ? -8.817 14.153 -6.493 1.00 96.75 200 ALA A CA 1
ATOM 1604 C C . ALA A 1 200 ? -7.980 15.341 -6.006 1.00 96.75 200 ALA A C 1
ATOM 1606 O O . ALA A 1 200 ? -6.773 15.330 -6.262 1.00 96.75 200 ALA A O 1
ATOM 1607 N N . PRO A 1 201 ? -8.527 16.313 -5.246 1.00 96.31 201 PRO A N 1
ATOM 1608 C CA . PRO A 1 201 ? -7.718 17.410 -4.726 1.00 96.31 201 PRO A CA 1
ATOM 1609 C C . PRO A 1 201 ? -6.544 16.912 -3.875 1.00 96.31 201 PRO A C 1
ATOM 1611 O O . PRO A 1 201 ? -5.433 17.415 -3.995 1.00 96.31 201 PRO A O 1
ATOM 1614 N N . ILE A 1 202 ? -6.747 15.865 -3.074 1.00 96.69 202 ILE A N 1
ATOM 1615 C CA . ILE A 1 202 ? -5.716 15.316 -2.184 1.00 96.69 202 ILE A CA 1
ATOM 1616 C C . ILE A 1 202 ? -4.647 14.564 -2.987 1.00 96.69 202 ILE A C 1
ATOM 1618 O O . ILE A 1 202 ? -3.450 14.767 -2.777 1.00 96.69 202 ILE A O 1
ATOM 1622 N N . ILE A 1 203 ? -5.060 13.739 -3.953 1.00 95.25 203 ILE A N 1
ATOM 1623 C CA . ILE A 1 203 ? -4.153 12.972 -4.827 1.00 95.25 203 ILE A CA 1
ATOM 1624 C C . ILE A 1 203 ? -3.311 13.900 -5.713 1.00 95.25 203 ILE A C 1
ATOM 1626 O O . ILE A 1 203 ? -2.130 13.636 -5.960 1.00 95.25 203 ILE A O 1
ATOM 1630 N N . LEU A 1 204 ? -3.893 15.010 -6.162 1.00 93.94 204 LEU A N 1
ATOM 1631 C CA . LEU A 1 204 ? -3.209 16.040 -6.943 1.00 93.94 204 LEU A CA 1
ATOM 1632 C C . LEU A 1 204 ? -2.440 17.042 -6.068 1.00 93.94 204 LEU A C 1
ATOM 1634 O O . LEU A 1 204 ? -1.804 17.945 -6.608 1.00 93.94 204 LEU A O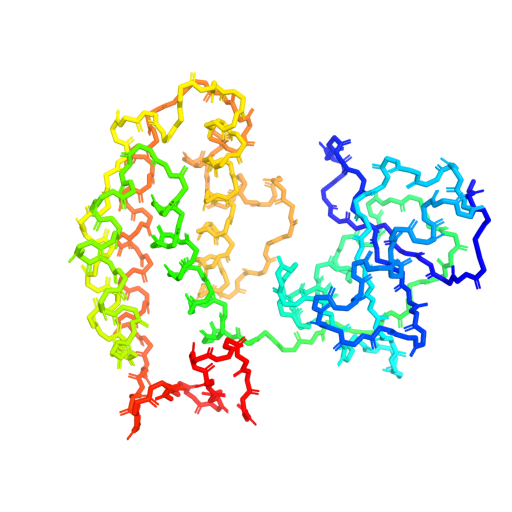 1
ATOM 1638 N N . ARG A 1 205 ? -2.453 16.867 -4.737 1.00 93.75 205 ARG A N 1
ATOM 1639 C CA . ARG A 1 205 ? -1.798 17.743 -3.748 1.00 93.75 205 ARG A CA 1
ATOM 1640 C C . ARG A 1 205 ? -2.264 19.204 -3.824 1.00 93.75 205 ARG A C 1
ATOM 1642 O O . ARG A 1 205 ? -1.481 20.126 -3.619 1.00 93.75 205 ARG A O 1
ATOM 1649 N N . GLN A 1 206 ? -3.537 19.404 -4.132 1.00 92.69 206 GLN A N 1
ATOM 1650 C CA . GLN A 1 206 ? -4.208 20.697 -4.151 1.00 92.69 206 GLN A CA 1
ATOM 1651 C C . GLN A 1 206 ? -4.784 21.036 -2.763 1.00 92.69 206 GLN A C 1
ATOM 1653 O O . GLN A 1 206 ? -5.130 20.126 -1.996 1.00 92.69 206 GLN A O 1
ATOM 1658 N N . PRO A 1 207 ? -4.941 22.335 -2.438 1.00 88.50 207 PRO A N 1
ATOM 1659 C CA . PRO A 1 207 ? -5.616 22.762 -1.217 1.00 88.50 207 PRO A CA 1
ATOM 1660 C C . PRO A 1 207 ? -7.006 22.132 -1.099 1.00 88.50 207 PRO A C 1
ATOM 1662 O O . PRO A 1 207 ? -7.828 22.234 -2.008 1.00 88.50 207 PRO A O 1
ATOM 1665 N N . SER A 1 208 ? -7.264 21.450 0.014 1.00 91.31 208 SER A N 1
ATOM 1666 C CA . SER A 1 208 ? -8.516 20.727 0.237 1.00 91.31 208 SER A CA 1
ATOM 1667 C C . SER A 1 208 ? -8.766 20.465 1.718 1.00 91.31 208 SER A C 1
ATOM 1669 O O . SER A 1 208 ? -7.845 20.474 2.536 1.00 91.31 208 SER A O 1
ATOM 1671 N N . ASN A 1 209 ? -10.030 20.221 2.066 1.00 91.44 209 ASN A N 1
ATOM 1672 C CA . ASN A 1 209 ? -10.401 19.758 3.395 1.00 91.44 209 ASN A CA 1
ATOM 1673 C C . ASN A 1 209 ? -10.254 18.230 3.458 1.00 91.44 209 ASN A C 1
ATOM 1675 O O . ASN A 1 209 ? -11.159 17.490 3.072 1.00 91.44 209 ASN A O 1
ATOM 1679 N N . VAL A 1 210 ? -9.097 17.769 3.941 1.00 93.06 210 VAL A N 1
ATOM 1680 C CA . VAL A 1 210 ? -8.766 16.337 4.031 1.00 93.06 210 VAL A CA 1
ATOM 1681 C C . VAL A 1 210 ? -9.789 15.583 4.876 1.00 93.06 210 VAL A C 1
ATOM 1683 O O . VAL A 1 210 ? -10.268 14.536 4.451 1.00 93.06 210 VAL A O 1
ATOM 1686 N N . SER A 1 211 ? -10.192 16.141 6.021 1.00 92.81 211 SER A N 1
ATOM 1687 C CA . SER A 1 211 ? -11.191 15.526 6.908 1.00 92.81 211 SER A CA 1
ATOM 1688 C C . SER A 1 211 ? -12.537 15.313 6.206 1.00 92.81 211 SER A C 1
ATOM 1690 O O . SER A 1 211 ? -13.125 14.235 6.311 1.00 92.81 211 SER A O 1
ATOM 1692 N N . GLN A 1 212 ? -12.992 16.291 5.413 1.00 94.12 212 GLN A N 1
ATOM 1693 C CA . GLN A 1 212 ? -14.243 16.190 4.654 1.00 94.12 212 GLN A CA 1
ATOM 1694 C C . GLN A 1 212 ? -14.224 15.049 3.626 1.00 94.12 212 GLN A C 1
ATOM 1696 O O . GLN A 1 212 ? -15.255 14.415 3.414 1.00 94.12 212 GLN A O 1
ATOM 1701 N N . ALA A 1 213 ? -13.075 14.772 3.006 1.00 95.25 213 ALA A N 1
ATOM 1702 C CA . ALA A 1 213 ? -12.941 13.680 2.045 1.00 95.25 213 ALA A CA 1
ATOM 1703 C C . ALA A 1 213 ? -12.690 12.319 2.722 1.00 95.25 213 ALA A C 1
ATOM 1705 O O . ALA A 1 213 ? -13.216 11.299 2.281 1.00 95.25 213 ALA A O 1
ATOM 1706 N N . PHE A 1 214 ? -11.899 12.288 3.801 1.00 95.50 214 PHE A N 1
ATOM 1707 C CA . PHE A 1 214 ? -11.477 11.044 4.450 1.00 95.50 214 PHE A CA 1
ATOM 1708 C C . PHE A 1 214 ? -12.574 10.429 5.314 1.00 95.50 214 PHE A C 1
ATOM 1710 O O . PHE A 1 214 ? -12.776 9.220 5.237 1.00 95.50 214 PHE A O 1
ATOM 1717 N N . ARG A 1 215 ? -13.322 11.222 6.094 1.00 95.06 215 ARG A N 1
ATOM 1718 C CA . ARG A 1 215 ? -14.342 10.676 7.011 1.00 95.06 215 ARG A CA 1
ATOM 1719 C C . ARG A 1 215 ? -15.398 9.816 6.300 1.00 95.06 215 ARG A C 1
ATOM 1721 O O . ARG A 1 215 ? -15.601 8.685 6.739 1.00 95.06 215 ARG A O 1
ATOM 1728 N N . PRO A 1 216 ? -16.027 10.256 5.188 1.00 96.19 216 PRO A N 1
ATOM 1729 C CA . PRO A 1 216 ? -16.983 9.411 4.471 1.00 96.19 216 PRO A CA 1
ATOM 1730 C C . PRO A 1 216 ? -16.346 8.134 3.913 1.00 96.19 216 PRO A C 1
ATOM 1732 O O . PRO A 1 216 ? -16.995 7.093 3.856 1.00 96.19 216 PRO A O 1
ATOM 1735 N N . LYS A 1 217 ? -15.069 8.191 3.511 1.00 97.06 217 LYS A N 1
ATOM 1736 C CA . LYS A 1 217 ? -14.347 7.026 2.988 1.00 97.06 217 LYS A CA 1
ATOM 1737 C C . LYS A 1 217 ? -13.978 6.024 4.065 1.00 97.06 217 LYS A C 1
ATOM 1739 O O . LYS A 1 217 ? -14.104 4.833 3.818 1.00 97.06 217 LYS A O 1
ATOM 1744 N N . ILE A 1 218 ? -13.583 6.485 5.244 1.00 97.38 218 ILE A N 1
ATOM 1745 C CA . ILE A 1 218 ? -13.322 5.617 6.394 1.00 97.38 218 ILE A CA 1
ATOM 1746 C C . ILE A 1 218 ? -14.615 4.926 6.831 1.00 97.38 218 ILE A C 1
ATOM 1748 O O . ILE A 1 218 ? -14.619 3.707 6.959 1.00 97.38 218 ILE A O 1
ATOM 1752 N N . ALA A 1 219 ? -15.724 5.666 6.926 1.00 97.44 219 ALA A N 1
ATOM 1753 C CA . ALA A 1 219 ? -17.031 5.082 7.228 1.00 97.44 219 ALA A CA 1
ATOM 1754 C C . ALA A 1 219 ? -17.457 4.040 6.175 1.00 97.44 219 ALA A C 1
ATOM 1756 O O . ALA A 1 219 ? -17.944 2.965 6.519 1.00 97.44 219 ALA A O 1
ATOM 1757 N N . ASN A 1 220 ?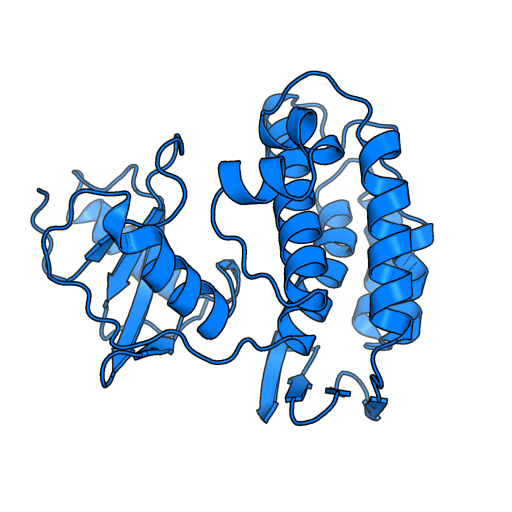 -17.227 4.323 4.887 1.00 98.00 220 ASN A N 1
ATOM 1758 C CA . ASN A 1 220 ? -17.477 3.361 3.814 1.00 98.00 220 ASN A CA 1
ATOM 1759 C C . ASN A 1 220 ? -16.583 2.115 3.936 1.00 98.00 220 ASN A C 1
ATOM 1761 O O . ASN A 1 220 ? -17.075 0.997 3.831 1.00 98.00 220 ASN A O 1
ATOM 1765 N N . LEU A 1 221 ? -15.285 2.292 4.205 1.00 98.38 221 LEU A N 1
ATOM 1766 C CA . LEU A 1 221 ? -14.358 1.184 4.433 1.00 98.38 221 LEU A CA 1
ATOM 1767 C C . LEU A 1 221 ? -14.825 0.315 5.609 1.00 98.38 221 LEU A C 1
ATOM 1769 O O . LEU A 1 221 ? -14.908 -0.896 5.456 1.00 98.38 221 LEU A O 1
ATOM 1773 N N . GLN A 1 222 ? -15.184 0.913 6.748 1.00 98.06 222 GLN A N 1
ATOM 1774 C CA . GLN A 1 222 ? -15.712 0.184 7.907 1.00 98.06 222 GLN A CA 1
ATOM 1775 C C . GLN A 1 222 ? -17.008 -0.563 7.571 1.00 98.06 222 GLN A C 1
ATOM 1777 O O . GLN A 1 222 ? -17.161 -1.714 7.971 1.00 98.06 222 GLN A O 1
ATOM 1782 N N . SER A 1 223 ? -17.917 0.050 6.804 1.00 98.12 223 SER A N 1
ATOM 1783 C CA . SER A 1 223 ? -19.134 -0.622 6.339 1.00 98.12 223 SER A CA 1
ATOM 1784 C C . SER A 1 223 ? -18.811 -1.834 5.467 1.00 98.12 223 SER A C 1
ATOM 1786 O O . SER A 1 223 ? -19.415 -2.882 5.658 1.00 98.12 223 SER A O 1
ATOM 1788 N N . LEU A 1 224 ? -17.868 -1.713 4.529 1.00 98.19 224 LEU A N 1
ATOM 1789 C CA . LEU A 1 224 ? -17.457 -2.825 3.668 1.00 98.19 224 LEU A CA 1
ATOM 1790 C C . LEU A 1 224 ? -16.772 -3.932 4.477 1.00 98.19 224 LEU A C 1
ATOM 1792 O O . LEU A 1 224 ? -17.086 -5.099 4.280 1.00 98.19 224 LEU A O 1
ATOM 1796 N N . ILE A 1 225 ? -15.912 -3.572 5.436 1.00 97.62 225 ILE A N 1
ATOM 1797 C CA . ILE A 1 225 ? -15.310 -4.519 6.386 1.00 97.62 225 ILE A CA 1
ATOM 1798 C C . ILE A 1 225 ? -16.398 -5.256 7.176 1.00 97.62 225 ILE A C 1
ATOM 1800 O O . ILE A 1 225 ? -16.295 -6.461 7.360 1.00 97.62 225 ILE A O 1
ATOM 1804 N N . GLY A 1 226 ? -17.454 -4.565 7.612 1.00 96.25 226 GLY A N 1
ATOM 1805 C CA . GLY A 1 226 ? -18.576 -5.178 8.329 1.00 96.25 226 GLY A CA 1
ATOM 1806 C C . GLY A 1 226 ? -19.423 -6.139 7.486 1.00 96.25 226 GLY A C 1
ATOM 1807 O O . GLY A 1 226 ? -20.173 -6.929 8.052 1.00 96.25 226 GLY A O 1
ATOM 1808 N N . LEU A 1 227 ? -19.311 -6.082 6.154 1.00 96.62 227 LEU A N 1
ATOM 1809 C CA . LEU A 1 227 ? -19.927 -7.046 5.236 1.00 96.62 227 LEU A CA 1
ATOM 1810 C C . LEU A 1 227 ? -19.026 -8.257 4.962 1.00 96.62 227 LEU A C 1
ATOM 1812 O O . LEU A 1 227 ? -19.508 -9.256 4.432 1.00 96.62 227 LEU A O 1
ATOM 1816 N N . MET A 1 228 ? -17.738 -8.172 5.296 1.00 95.88 228 MET A N 1
ATOM 1817 C CA . MET A 1 228 ? -16.818 -9.299 5.204 1.00 95.88 228 MET A CA 1
ATOM 1818 C C . MET A 1 228 ? -17.019 -10.215 6.417 1.00 95.88 228 MET A C 1
ATOM 1820 O O . MET A 1 228 ? -17.064 -9.746 7.555 1.00 95.88 228 MET A O 1
ATOM 1824 N N . ASP A 1 229 ? -17.082 -11.527 6.194 1.00 93.81 229 ASP A N 1
ATOM 1825 C CA . ASP A 1 229 ? -17.158 -12.533 7.263 1.00 93.81 229 ASP A CA 1
ATOM 1826 C C . ASP A 1 229 ? -15.765 -12.777 7.881 1.00 93.81 229 ASP A C 1
ATOM 1828 O O . ASP A 1 229 ? -15.190 -13.867 7.805 1.00 93.81 229 ASP A O 1
ATOM 1832 N N . ILE A 1 230 ? -15.166 -11.711 8.432 1.00 95.44 230 ILE A N 1
ATOM 1833 C CA . ILE A 1 230 ? -13.822 -11.764 9.014 1.00 95.44 230 ILE A CA 1
ATOM 1834 C C . ILE A 1 230 ? -13.886 -12.406 10.396 1.00 95.44 230 ILE A C 1
ATOM 1836 O O . ILE A 1 230 ? -14.349 -11.810 11.373 1.00 95.44 230 ILE A O 1
ATOM 1840 N N . ASN A 1 231 ? -13.316 -13.599 10.487 1.00 93.12 231 ASN A N 1
ATOM 1841 C CA . ASN A 1 231 ? -13.232 -14.389 11.700 1.00 93.12 231 ASN A CA 1
ATOM 1842 C C . ASN A 1 231 ? -11.827 -14.295 12.301 1.00 93.12 231 ASN A C 1
ATOM 1844 O O . ASN A 1 231 ? -10.830 -14.489 11.602 1.00 93.12 231 ASN A O 1
ATOM 1848 N N . GLN A 1 232 ? -11.746 -14.034 13.608 1.00 91.75 232 GLN A N 1
ATOM 1849 C CA . GLN A 1 232 ? -10.497 -14.085 14.368 1.00 91.75 232 GLN A CA 1
ATOM 1850 C C . GLN A 1 232 ? -10.453 -15.382 15.180 1.00 91.75 232 GLN A C 1
ATOM 1852 O O . GLN A 1 232 ? -11.256 -15.568 16.092 1.00 91.75 232 GLN A O 1
ATOM 1857 N N . SER A 1 233 ? -9.529 -16.282 14.834 1.00 81.69 233 SER A N 1
ATOM 1858 C CA . SER A 1 233 ? -9.410 -17.600 15.472 1.00 81.69 233 SER A CA 1
ATOM 1859 C C . SER A 1 233 ? -8.482 -17.590 16.686 1.00 81.69 233 SER A C 1
ATOM 1861 O O . SER A 1 233 ? -8.722 -18.313 17.648 1.00 81.69 233 SER A O 1
ATOM 1863 N N . GLU A 1 234 ? -7.425 -16.777 16.636 1.00 81.62 234 GLU A N 1
ATOM 1864 C CA . GLU A 1 234 ? -6.399 -16.643 17.673 1.00 81.62 234 GLU A CA 1
ATOM 1865 C C . GLU A 1 234 ? -5.848 -15.208 17.685 1.00 81.62 234 GLU A C 1
ATOM 1867 O O . GLU A 1 234 ? -6.172 -14.383 16.819 1.00 81.62 234 GLU A O 1
ATOM 1872 N N . ASP A 1 235 ? -4.985 -14.901 18.653 1.00 80.50 235 ASP A N 1
ATOM 1873 C CA . ASP A 1 235 ? -4.217 -13.661 18.631 1.00 80.50 235 ASP A CA 1
ATOM 1874 C C . ASP A 1 235 ? -3.432 -13.576 17.317 1.00 80.50 235 ASP A C 1
ATOM 1876 O O . ASP A 1 235 ? -2.696 -14.486 16.934 1.00 80.50 235 ASP A O 1
ATOM 1880 N N . PHE A 1 236 ? -3.581 -12.448 16.629 1.00 89.38 236 PHE A N 1
ATOM 1881 C CA . PHE A 1 236 ? -2.927 -12.156 15.357 1.00 89.38 236 PHE A CA 1
ATOM 1882 C C . PHE A 1 236 ? -3.296 -13.034 14.152 1.00 89.38 236 PHE A C 1
ATOM 1884 O O . PHE A 1 236 ? -2.606 -12.962 13.134 1.00 89.38 236 PHE A O 1
ATOM 1891 N N . VAL A 1 237 ? -4.357 -13.840 14.211 1.00 94.56 237 VAL A N 1
ATOM 1892 C CA . VAL A 1 237 ? -4.803 -14.633 13.055 1.00 94.56 237 VAL A CA 1
ATOM 1893 C C . VAL A 1 237 ? -6.230 -14.259 12.701 1.00 94.56 237 VAL A C 1
ATOM 1895 O O . VAL A 1 237 ? -7.147 -14.474 13.494 1.00 94.56 237 VAL A O 1
ATOM 1898 N N . ILE A 1 238 ? -6.408 -13.714 11.496 1.00 96.00 238 ILE A N 1
ATOM 1899 C CA . ILE A 1 238 ? -7.732 -13.440 10.935 1.00 96.00 238 ILE A CA 1
ATOM 1900 C C . ILE A 1 238 ? -7.914 -14.171 9.611 1.00 96.00 238 ILE A C 1
ATOM 1902 O O . ILE A 1 238 ? -6.951 -14.437 8.891 1.00 96.00 238 ILE A O 1
ATOM 1906 N N . SER A 1 239 ? -9.164 -14.494 9.307 1.00 96.25 239 SER A N 1
ATOM 1907 C CA . SER A 1 239 ? -9.560 -15.238 8.117 1.00 96.25 239 SER A CA 1
ATOM 1908 C C . SER A 1 239 ? -10.838 -14.672 7.519 1.00 96.25 239 SER A C 1
ATOM 1910 O O . SER A 1 239 ? -11.675 -14.152 8.251 1.00 96.25 239 SER A O 1
ATOM 1912 N N . CYS A 1 240 ? -10.972 -14.759 6.202 1.00 95.88 240 CYS A N 1
ATOM 1913 C CA . CYS A 1 240 ? -12.160 -14.384 5.444 1.00 95.88 240 CYS A CA 1
ATOM 1914 C C . CYS A 1 240 ? -12.161 -15.218 4.164 1.00 95.88 240 CYS A C 1
ATOM 1916 O O . CYS A 1 240 ? -11.158 -15.234 3.451 1.00 95.88 240 CYS A O 1
ATOM 1918 N N . ASP A 1 241 ? -13.265 -15.906 3.880 1.00 92.19 241 ASP A N 1
ATOM 1919 C CA . ASP A 1 241 ? -13.362 -16.860 2.772 1.00 92.19 241 ASP A CA 1
ATOM 1920 C C . ASP A 1 241 ? -12.226 -17.906 2.797 1.00 92.19 241 ASP A C 1
ATOM 1922 O O . ASP A 1 241 ? -12.110 -18.688 3.744 1.00 92.19 241 ASP A O 1
ATOM 1926 N N . ASP A 1 242 ? -11.397 -17.946 1.752 1.00 91.75 242 ASP A N 1
ATOM 1927 C CA . ASP A 1 242 ? -10.251 -18.843 1.622 1.00 91.75 242 ASP A CA 1
ATOM 1928 C C . ASP A 1 242 ? -8.923 -18.235 2.097 1.00 91.75 242 ASP A C 1
ATOM 1930 O O . ASP A 1 242 ? -7.927 -18.954 2.134 1.00 91.75 242 ASP A O 1
ATOM 1934 N N . GLU A 1 243 ? -8.909 -16.958 2.489 1.00 94.81 243 GLU A N 1
ATOM 1935 C CA . GLU A 1 243 ? -7.702 -16.227 2.873 1.00 94.81 243 GLU A CA 1
ATOM 1936 C C . GLU A 1 243 ? -7.508 -16.217 4.395 1.00 94.81 243 GLU A C 1
ATOM 1938 O O . GLU A 1 243 ? -8.391 -15.821 5.160 1.00 94.81 243 GLU A O 1
ATOM 1943 N N . ILE A 1 244 ? -6.317 -16.614 4.843 1.00 95.25 244 ILE A N 1
ATOM 1944 C CA . ILE A 1 244 ? -5.897 -16.578 6.246 1.00 95.25 244 ILE A CA 1
ATOM 1945 C C . ILE A 1 244 ? -4.630 -15.741 6.342 1.00 95.25 244 ILE A C 1
ATOM 1947 O O . ILE A 1 244 ? -3.628 -16.058 5.700 1.00 95.25 244 ILE A O 1
ATOM 1951 N N . ILE A 1 245 ? -4.624 -14.712 7.188 1.00 94.56 245 ILE A N 1
ATOM 1952 C CA . ILE A 1 245 ? -3.450 -13.856 7.381 1.00 94.56 245 ILE A CA 1
ATOM 1953 C C . ILE A 1 245 ? -2.939 -13.899 8.818 1.00 94.56 245 ILE A C 1
ATOM 1955 O O . ILE A 1 245 ? -3.702 -13.954 9.785 1.00 94.56 245 ILE A O 1
ATOM 1959 N N . ASN A 1 246 ? -1.616 -13.806 8.953 1.00 92.06 246 ASN A N 1
ATOM 1960 C CA . ASN A 1 246 ? -0.964 -13.514 10.219 1.00 92.06 246 ASN A CA 1
ATOM 1961 C C . ASN A 1 246 ? -0.755 -12.001 10.340 1.00 92.06 246 ASN A C 1
ATOM 1963 O O . ASN A 1 246 ? 0.122 -11.432 9.685 1.00 92.06 246 ASN A O 1
ATOM 1967 N N . THR A 1 247 ? -1.518 -11.337 11.200 1.00 89.12 247 THR A N 1
ATOM 1968 C CA . THR A 1 247 ? -1.441 -9.885 11.387 1.00 89.12 247 THR A CA 1
ATOM 1969 C C . THR A 1 247 ? -0.171 -9.448 12.120 1.00 89.12 247 THR A C 1
ATOM 1971 O O . THR A 1 247 ? 0.239 -8.299 12.008 1.00 89.12 247 THR A O 1
ATOM 1974 N N . ARG A 1 248 ? 0.543 -10.341 12.816 1.00 85.88 248 ARG A N 1
ATOM 1975 C CA . ARG A 1 248 ? 1.842 -9.991 13.415 1.00 85.88 248 ARG A CA 1
ATOM 1976 C C . ARG A 1 248 ? 2.913 -9.760 12.351 1.00 85.88 248 ARG A C 1
ATOM 1978 O O . ARG A 1 248 ? 3.784 -8.911 12.539 1.00 85.88 248 ARG A O 1
ATOM 1985 N N . PHE A 1 249 ? 2.851 -10.526 11.265 1.00 82.81 249 PHE A N 1
ATOM 1986 C CA . PHE A 1 249 ? 3.822 -10.484 10.169 1.00 82.81 249 PHE A CA 1
ATOM 1987 C C . PHE A 1 249 ? 3.284 -9.809 8.902 1.00 82.81 249 PHE A C 1
ATOM 1989 O O . PHE A 1 249 ? 4.054 -9.585 7.971 1.00 82.81 249 PHE A O 1
ATOM 1996 N N . GLY A 1 250 ? 1.988 -9.477 8.864 1.00 82.56 250 GLY A N 1
ATOM 1997 C CA . GLY A 1 250 ? 1.337 -8.875 7.702 1.00 82.56 250 GLY A CA 1
ATOM 1998 C C . GLY A 1 250 ? 1.457 -9.750 6.456 1.00 82.56 250 GLY A C 1
ATOM 1999 O O . GLY A 1 250 ? 1.810 -9.251 5.393 1.00 82.56 250 GLY A O 1
ATOM 2000 N N . SER A 1 251 ? 1.240 -11.058 6.600 1.00 84.62 251 SER A N 1
ATOM 2001 C CA . SER A 1 251 ? 1.465 -12.039 5.535 1.00 84.62 251 SER A CA 1
ATOM 2002 C C . SER A 1 251 ? 0.343 -13.067 5.461 1.00 84.62 251 SER A C 1
ATOM 2004 O O . SER A 1 251 ? -0.165 -13.503 6.498 1.00 84.62 251 SER A O 1
ATOM 2006 N N . VAL A 1 252 ? 0.015 -13.504 4.245 1.00 85.19 252 VAL A N 1
ATOM 2007 C CA . VAL A 1 252 ? -0.896 -14.631 4.005 1.00 85.19 252 VAL A CA 1
ATOM 2008 C C . VAL A 1 252 ? -0.242 -15.930 4.487 1.00 85.19 252 VAL A C 1
ATOM 2010 O O . VAL A 1 252 ? 0.932 -16.180 4.221 1.00 85.19 252 VAL A O 1
ATOM 2013 N N . ILE A 1 253 ? -0.993 -16.735 5.236 1.00 87.94 253 ILE A N 1
ATOM 2014 C CA . ILE A 1 253 ? -0.625 -18.093 5.657 1.00 87.94 253 ILE A CA 1
ATOM 2015 C C . ILE A 1 253 ? -1.194 -19.114 4.666 1.00 87.94 253 ILE A C 1
ATOM 2017 O O . ILE A 1 253 ? -0.541 -20.118 4.372 1.00 87.94 253 ILE A O 1
ATOM 2021 N N . LYS A 1 254 ? -2.419 -18.874 4.192 1.00 72.75 254 LYS A N 1
ATOM 2022 C CA . LYS A 1 254 ? -3.161 -19.739 3.282 1.00 72.75 254 LYS A CA 1
ATOM 2023 C C . LYS A 1 254 ? -4.110 -18.913 2.428 1.00 72.75 254 LYS A C 1
ATOM 2025 O O . LYS A 1 254 ? -4.685 -17.958 2.996 1.00 72.75 254 LYS A O 1
#

pLDDT: mean 93.13, std 5.03, range [67.31, 98.5]

Radius of gyration: 18.57 Å; chains: 1; bounding box: 47×42×47 Å

Secondary structure (DSSP, 8-state):
----SS-EEEES-TT-SS-EEEEE-TT--SSTTHHHHHHHHHHH-GGGTTSEEEEEEEETTEEEEE-GGG--HHHHHHHHHHHGGGS--SSPP---S-----HHHHHHHHHHHHHHGGGGSTTHHHIIIIIHHHHHHT-HHHHHHGGGG---SS-SSS-HHHHHHHHHHHHHHHHHHHHHHTT----SHHHHHHH-GGGHHHHTT-S--HHHHHHHHHHHHHHHHHHS--EEEETTEEEETTEEEETTTTEE--

Foldseek 3Di:
DDDDPFFKAWFFALPDPATEMETADPPADLEPVVVVVVVVRCVVGVVCVRHNYWYFHDDPQATPHTNPVVPDRLLVSVRCVVGRVSDDGDDPRSHDDRDDDPLVLLLLVLLCLQLVLCCQFPNVVVSVPPVVVVLVQQDVVSSLVCLVVDDQQDQRYPDLVVSLVSLLVSLCSLLQSLCVLVVDHDGYLVRSCVSQVLCNCSNVSHDDRSCVRVVVSSVSSSVSVVVFPWDDPDRQWIDTDPWIDRSVVSDTPD